Protein AF-A0A8X7R0I5-F1 (afdb_monomer)

Structure (mmCIF, N/CA/C/O backbone):
data_AF-A0A8X7R0I5-F1
#
_entry.id   AF-A0A8X7R0I5-F1
#
loop_
_atom_site.group_PDB
_atom_site.id
_atom_site.type_symbol
_atom_site.label_atom_id
_atom_site.label_alt_id
_atom_site.label_comp_id
_atom_site.label_asym_id
_atom_site.label_entity_id
_atom_site.label_seq_id
_atom_site.pdbx_PDB_ins_code
_atom_site.Cartn_x
_atom_site.Cartn_y
_atom_site.Cartn_z
_atom_site.occupancy
_atom_site.B_iso_or_equiv
_atom_site.auth_seq_id
_atom_site.auth_comp_id
_atom_site.auth_asym_id
_atom_site.auth_atom_id
_atom_site.pdbx_PDB_model_num
ATOM 1 N N . MET A 1 1 ? -40.779 15.570 63.106 1.00 60.84 1 MET A N 1
ATOM 2 C CA . MET A 1 1 ? -40.864 15.741 61.635 1.00 60.84 1 MET A CA 1
ATOM 3 C C . MET A 1 1 ? -39.526 15.814 60.870 1.00 60.84 1 MET A C 1
ATOM 5 O O . MET A 1 1 ? -39.535 15.375 59.729 1.00 60.84 1 MET A O 1
ATOM 9 N N . PRO A 1 2 ? -38.380 16.288 61.410 1.00 70.06 2 PRO A N 1
ATOM 10 C CA . PRO A 1 2 ? -37.116 16.367 60.644 1.00 70.06 2 PRO A CA 1
ATOM 11 C C . PRO A 1 2 ? -36.517 15.013 60.226 1.00 70.06 2 PRO A C 1
ATOM 13 O O . PRO A 1 2 ? -35.957 14.885 59.143 1.00 70.06 2 PRO A O 1
ATOM 16 N N . LEU A 1 3 ? -36.661 13.991 61.075 1.00 74.31 3 LEU A N 1
ATOM 17 C CA . LEU A 1 3 ? -36.089 12.659 60.844 1.00 74.31 3 LEU A CA 1
ATOM 18 C C . LEU A 1 3 ? -36.752 11.912 59.677 1.00 74.31 3 LEU A C 1
ATOM 20 O O . LEU A 1 3 ? -36.061 11.209 58.949 1.00 74.31 3 LEU A O 1
ATOM 24 N N . LEU A 1 4 ? -38.061 12.104 59.458 1.00 75.25 4 LEU A N 1
ATOM 25 C CA . LEU A 1 4 ? -38.763 11.505 58.316 1.00 75.25 4 LEU A CA 1
ATOM 26 C C . LEU A 1 4 ? -38.291 12.095 56.983 1.00 75.25 4 LEU A C 1
ATOM 28 O O . LEU A 1 4 ? -38.032 11.339 56.058 1.00 75.25 4 LEU A O 1
ATOM 32 N N . ARG A 1 5 ? -38.124 13.425 56.895 1.00 78.44 5 ARG A N 1
ATOM 33 C CA . ARG A 1 5 ? -37.588 14.065 55.678 1.00 78.44 5 ARG A CA 1
ATOM 34 C C . ARG A 1 5 ? -36.183 13.580 55.358 1.00 78.44 5 ARG A C 1
ATOM 36 O O . ARG A 1 5 ? -35.895 13.279 54.211 1.00 78.44 5 ARG A O 1
ATOM 43 N N . ARG A 1 6 ? -35.329 13.483 56.379 1.00 79.38 6 ARG A N 1
ATOM 44 C CA . ARG A 1 6 ? -33.947 13.033 56.205 1.00 79.38 6 ARG A CA 1
ATOM 45 C C . ARG A 1 6 ? -33.877 11.586 55.713 1.00 79.38 6 ARG A C 1
ATOM 47 O O . ARG A 1 6 ? -33.036 11.289 54.881 1.00 79.38 6 ARG A O 1
ATOM 54 N N . LYS A 1 7 ? -34.778 10.724 56.198 1.00 81.62 7 LYS A N 1
ATOM 55 C CA . LYS A 1 7 ? -34.918 9.340 55.730 1.00 81.62 7 LYS A CA 1
ATOM 56 C C . LYS A 1 7 ? -35.416 9.268 54.279 1.00 81.62 7 LYS A C 1
ATOM 58 O O . LYS A 1 7 ? -34.826 8.566 53.472 1.00 81.62 7 LYS A O 1
ATOM 63 N N . GLN A 1 8 ? -36.444 10.044 53.934 1.00 85.12 8 GLN A N 1
ATOM 64 C CA . GLN A 1 8 ? -36.966 10.121 52.564 1.00 85.12 8 GLN A CA 1
ATOM 65 C C . GLN A 1 8 ? -35.876 10.552 51.566 1.00 85.12 8 GLN A C 1
ATOM 67 O O . GLN A 1 8 ? -35.723 9.952 50.510 1.00 85.12 8 GLN A O 1
ATOM 72 N N . GLU A 1 9 ? -35.078 11.558 51.931 1.00 85.62 9 GLU A N 1
ATOM 73 C CA . GLU A 1 9 ? -33.997 12.079 51.090 1.00 85.62 9 GLU A CA 1
ATOM 74 C C . GLU A 1 9 ? -32.856 11.064 50.905 1.00 85.62 9 GLU A C 1
ATOM 76 O O . GLU A 1 9 ? -32.245 10.995 49.839 1.00 85.62 9 GLU A O 1
ATOM 81 N N . THR A 1 10 ? -32.549 10.262 51.930 1.00 84.50 10 THR A N 1
ATOM 82 C CA . THR A 1 10 ? -31.572 9.173 51.791 1.00 84.50 10 THR A CA 1
ATOM 83 C C . THR A 1 10 ? -32.103 8.036 50.929 1.00 84.50 10 THR A C 1
ATOM 85 O O . THR A 1 10 ? -31.332 7.481 50.152 1.00 84.50 10 THR A O 1
ATOM 88 N N . ASP A 1 11 ? -33.396 7.725 51.023 1.00 87.88 11 ASP A N 1
ATOM 89 C CA . ASP A 1 11 ? -34.027 6.661 50.238 1.00 87.88 11 ASP A CA 1
ATOM 90 C C . ASP A 1 11 ? -34.091 7.039 48.740 1.00 87.88 11 ASP A C 1
ATOM 92 O O . ASP A 1 11 ? -33.801 6.207 47.883 1.00 87.88 11 ASP A O 1
ATOM 96 N N . GLU A 1 12 ? -34.358 8.308 48.402 1.00 89.88 12 GLU A N 1
ATOM 97 C CA . GLU A 1 12 ? -34.290 8.813 47.016 1.00 89.88 12 GLU A CA 1
ATOM 98 C C . GLU A 1 12 ? -32.866 8.794 46.446 1.00 89.88 12 GLU A C 1
ATOM 100 O O . GLU A 1 12 ? -32.660 8.349 45.317 1.00 89.88 12 GLU A O 1
ATOM 105 N N . LYS A 1 13 ? -31.866 9.229 47.226 1.00 90.94 13 LYS A N 1
ATOM 106 C CA . LYS A 1 13 ? -30.452 9.173 46.806 1.00 90.94 13 LYS A CA 1
ATOM 107 C C . LYS A 1 13 ? -29.980 7.738 46.598 1.00 90.94 13 LYS A C 1
ATOM 109 O O . LYS A 1 13 ? -29.230 7.476 45.663 1.00 90.94 13 LYS A O 1
ATOM 114 N N . LEU A 1 14 ? -30.422 6.820 47.458 1.00 90.75 14 LEU A N 1
ATOM 115 C CA . LEU A 1 14 ? -30.124 5.398 47.329 1.00 90.75 14 LEU A CA 1
ATOM 116 C C . LEU A 1 14 ? -30.752 4.820 46.055 1.00 90.75 14 LEU A C 1
ATOM 118 O O . LEU A 1 14 ? -30.074 4.111 45.320 1.00 90.75 14 LEU A O 1
ATOM 122 N N . CYS A 1 15 ? -32.005 5.173 45.762 1.00 87.62 15 CYS A N 1
ATOM 123 C CA . CYS A 1 15 ? -32.696 4.761 44.540 1.00 87.62 15 CYS A CA 1
ATOM 124 C C . CYS A 1 15 ? -31.991 5.280 43.272 1.00 87.62 15 CYS A C 1
ATOM 126 O O . CYS A 1 15 ? -31.755 4.513 42.340 1.00 87.62 15 CYS A O 1
ATOM 128 N N . GLY A 1 16 ? -31.573 6.552 43.264 1.00 90.44 16 GLY A N 1
ATOM 129 C CA . GLY A 1 16 ? -30.794 7.127 42.161 1.00 90.44 16 GLY A CA 1
ATOM 130 C C . GLY A 1 16 ? -29.461 6.406 41.949 1.00 90.44 16 GLY A C 1
ATOM 131 O O . GLY A 1 16 ? -29.165 5.970 40.841 1.00 90.44 16 GLY A O 1
ATOM 132 N N . ALA A 1 17 ? -28.709 6.173 43.029 1.00 91.94 17 ALA A N 1
ATOM 133 C CA . ALA A 1 17 ? -27.442 5.447 42.958 1.00 91.94 17 ALA A CA 1
ATOM 134 C C . ALA A 1 17 ? -27.612 3.999 42.463 1.00 91.94 17 ALA A C 1
ATOM 136 O O . ALA A 1 17 ? -26.745 3.488 41.760 1.00 91.94 17 ALA A O 1
ATOM 137 N N . MET A 1 18 ? -28.720 3.330 42.802 1.00 92.88 18 MET A N 1
ATOM 138 C CA . MET A 1 18 ? -29.024 1.993 42.281 1.00 92.88 18 MET A CA 1
ATOM 139 C C . MET A 1 18 ? -29.241 2.009 40.764 1.00 92.88 18 MET A C 1
ATOM 141 O O . MET A 1 18 ? -28.690 1.153 40.074 1.00 92.88 18 MET A O 1
ATOM 145 N N . SER A 1 19 ? -29.971 3.001 40.247 1.00 93.62 19 SER A N 1
ATOM 146 C CA . SER A 1 19 ? -30.189 3.162 38.804 1.00 93.62 19 SER A CA 1
ATOM 147 C C . SER A 1 19 ? -28.888 3.466 38.055 1.00 93.62 19 SER A C 1
ATOM 149 O O . SER A 1 19 ? -28.656 2.915 36.982 1.00 93.62 19 SER A O 1
ATOM 151 N N . ASP A 1 20 ? -28.014 4.299 38.627 1.00 95.75 20 ASP A N 1
ATOM 152 C CA . ASP A 1 20 ? -26.706 4.608 38.038 1.00 95.75 20 ASP A CA 1
ATOM 153 C C . ASP A 1 20 ? -25.795 3.371 37.999 1.00 95.75 20 ASP A C 1
ATOM 155 O O . ASP A 1 20 ? -25.083 3.142 37.020 1.00 95.75 20 ASP A O 1
ATOM 159 N N . VAL A 1 21 ? -25.830 2.540 39.048 1.00 93.94 21 VAL A N 1
ATOM 160 C CA . VAL A 1 21 ? -25.098 1.263 39.089 1.00 93.94 21 VAL A CA 1
ATOM 161 C C . VAL A 1 21 ? -25.606 0.301 38.016 1.00 93.94 21 VAL A C 1
ATOM 163 O O . VAL A 1 21 ? -24.806 -0.421 37.421 1.00 93.94 21 VAL A O 1
ATOM 166 N N . GLU A 1 22 ? -26.910 0.281 37.755 1.00 94.19 22 GLU A N 1
ATOM 167 C CA . GLU A 1 22 ? -27.509 -0.562 36.719 1.00 94.19 22 GLU A CA 1
ATOM 168 C C . GLU A 1 22 ? -27.094 -0.102 35.313 1.00 94.19 22 GLU A C 1
ATOM 170 O O . GLU A 1 22 ? -26.603 -0.908 34.524 1.00 94.19 22 GLU A O 1
ATOM 175 N N . LEU A 1 23 ? -27.125 1.209 35.055 1.00 93.19 23 LEU A N 1
ATOM 176 C CA . LEU A 1 23 ? -26.643 1.800 33.804 1.00 93.19 23 LEU A CA 1
ATOM 177 C C . LEU A 1 23 ? -25.142 1.548 33.577 1.00 93.19 23 LEU A C 1
ATOM 179 O O . LEU A 1 23 ? -24.706 1.241 32.467 1.00 93.19 23 LEU A O 1
ATOM 183 N N . LEU A 1 24 ? -24.322 1.664 34.627 1.00 92.50 24 LEU A N 1
ATOM 184 C CA . LEU A 1 24 ? -22.889 1.374 34.542 1.00 92.50 24 LEU A CA 1
ATOM 185 C C . LEU A 1 24 ? -22.617 -0.099 34.222 1.00 92.50 24 LEU A C 1
ATOM 187 O O . LEU A 1 24 ? -21.676 -0.378 33.481 1.00 92.50 24 LEU A O 1
ATOM 191 N N . LYS A 1 25 ? -23.432 -1.033 34.729 1.00 93.31 25 LYS A N 1
ATOM 192 C CA . LYS A 1 25 ? -23.324 -2.457 34.375 1.00 93.31 25 LYS A CA 1
ATOM 193 C C . LYS A 1 25 ? -23.644 -2.706 32.907 1.00 93.31 25 LYS A C 1
ATOM 195 O O . LYS A 1 25 ? -22.902 -3.437 32.257 1.00 93.31 25 LYS A O 1
ATOM 200 N N . GLU A 1 26 ? -24.701 -2.089 32.379 1.00 93.38 26 GLU A N 1
ATOM 201 C CA . GLU A 1 26 ? -25.032 -2.198 30.954 1.00 93.38 26 GLU A CA 1
ATOM 202 C C . GLU A 1 26 ? -23.894 -1.656 30.080 1.00 93.38 26 GLU A C 1
ATOM 204 O O . GLU A 1 26 ? -23.427 -2.346 29.173 1.00 93.38 26 GLU A O 1
ATOM 209 N N . ASN A 1 27 ? -23.355 -0.480 30.409 1.00 93.19 27 ASN A N 1
ATOM 210 C CA . ASN A 1 27 ? -22.213 0.092 29.692 1.00 93.19 27 ASN A CA 1
ATOM 211 C C . ASN A 1 27 ? -20.962 -0.799 29.758 1.00 93.19 27 ASN A C 1
ATOM 213 O O . ASN A 1 27 ? -20.265 -0.949 28.755 1.00 93.19 27 ASN A O 1
ATOM 217 N N . LEU A 1 28 ? -20.682 -1.407 30.917 1.00 93.62 28 LEU A N 1
ATOM 218 C CA . LEU A 1 28 ? -19.569 -2.346 31.073 1.00 93.62 28 LEU A CA 1
ATOM 219 C C . LEU A 1 28 ? -19.755 -3.570 30.166 1.00 93.62 28 LEU A C 1
ATOM 221 O O . LEU A 1 28 ? -18.823 -3.953 29.467 1.00 93.62 28 LEU A O 1
ATOM 225 N N . SER A 1 29 ? -20.970 -4.126 30.118 1.00 92.06 29 SER A N 1
ATOM 226 C CA . SER A 1 29 ? -21.282 -5.271 29.255 1.00 92.06 29 SER A CA 1
ATOM 227 C C . SER A 1 29 ? -21.130 -4.941 27.765 1.00 92.06 29 SER A C 1
ATOM 229 O O . SER A 1 29 ? -20.601 -5.747 27.002 1.00 92.06 29 SER A O 1
ATOM 231 N N . GLY A 1 30 ? -21.514 -3.727 27.349 1.00 92.75 30 GLY A N 1
ATOM 232 C CA . GLY A 1 30 ? -21.308 -3.255 25.979 1.00 92.75 30 GLY A CA 1
ATOM 233 C C . GLY A 1 30 ? -19.827 -3.088 25.625 1.00 92.75 30 GLY A C 1
ATOM 234 O O . GLY A 1 30 ? -19.418 -3.412 24.511 1.00 92.75 30 GLY A O 1
ATOM 235 N N . LEU A 1 31 ? -19.009 -2.628 26.578 1.00 88.31 31 LEU A N 1
ATOM 236 C CA . LEU A 1 31 ? -17.557 -2.521 26.411 1.00 88.31 31 LEU A CA 1
ATOM 237 C C . LEU A 1 31 ? -16.877 -3.893 26.324 1.00 88.31 31 LEU A C 1
ATOM 239 O O . LEU A 1 31 ? -15.991 -4.065 25.491 1.00 88.31 31 LEU A O 1
ATOM 243 N N . GLU A 1 32 ? -17.291 -4.864 27.142 1.00 93.12 32 GLU A N 1
ATOM 244 C CA . GLU A 1 32 ? -16.779 -6.241 27.077 1.00 93.12 32 GLU A CA 1
ATOM 245 C C . GLU A 1 32 ? -17.082 -6.885 25.719 1.00 93.12 32 GLU A C 1
ATOM 247 O O . GLU A 1 32 ? -16.182 -7.448 25.095 1.00 93.12 32 GLU A O 1
ATOM 252 N N . LEU A 1 33 ? -18.307 -6.717 25.208 1.00 92.81 33 LEU A N 1
ATOM 253 C CA . LEU A 1 33 ? -18.704 -7.234 23.898 1.00 92.81 33 LEU A CA 1
ATOM 254 C C . LEU A 1 33 ? -17.876 -6.615 22.758 1.00 92.81 33 LEU A C 1
ATOM 256 O O . LEU A 1 33 ? -17.372 -7.325 21.889 1.00 92.81 33 LEU A O 1
ATOM 260 N N . ALA A 1 34 ? -17.698 -5.290 22.783 1.00 87.94 34 ALA A N 1
ATOM 261 C CA . ALA A 1 34 ? -16.891 -4.583 21.789 1.00 87.94 34 ALA A CA 1
ATOM 262 C C . ALA A 1 34 ? -15.410 -5.002 21.844 1.00 87.94 34 ALA A C 1
ATOM 264 O O . ALA A 1 34 ? -14.746 -5.092 20.809 1.00 87.94 34 ALA A O 1
ATOM 265 N N . GLN A 1 35 ? -14.887 -5.284 23.042 1.00 91.56 35 GLN A N 1
ATOM 266 C CA . GLN A 1 35 ? -13.527 -5.787 23.218 1.00 91.56 35 GLN A CA 1
ATOM 267 C C . GLN A 1 35 ? -13.364 -7.204 22.651 1.00 91.56 35 GLN A C 1
ATOM 269 O O . GLN A 1 35 ? -12.336 -7.501 22.041 1.00 91.56 35 GLN A O 1
ATOM 274 N N . GLU A 1 36 ? -14.356 -8.075 22.828 1.00 92.56 36 GLU A N 1
ATOM 275 C CA . GLU A 1 36 ? -14.329 -9.438 22.295 1.00 92.56 36 GLU A CA 1
ATOM 276 C C . GLU A 1 36 ? -14.412 -9.455 20.760 1.00 92.56 36 GLU A C 1
ATOM 278 O O . GLU A 1 36 ? -13.643 -10.165 2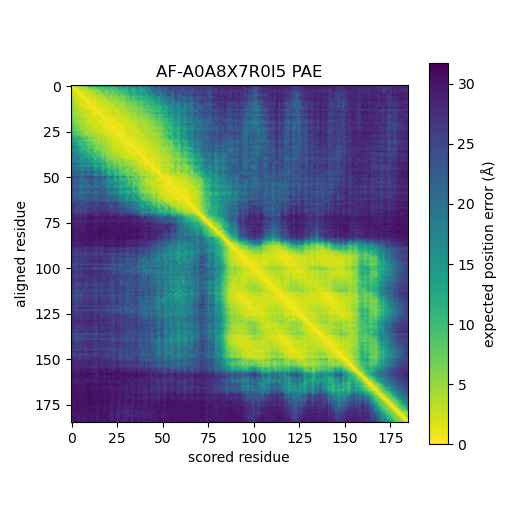0.109 1.00 92.56 36 GLU A O 1
ATOM 283 N N . GLU A 1 37 ? -15.244 -8.594 20.165 1.00 92.50 37 GLU A N 1
ATOM 284 C CA . GLU A 1 37 ? -15.299 -8.410 18.710 1.00 92.50 37 GLU A CA 1
ATOM 285 C C . GLU A 1 37 ? -13.959 -7.904 18.149 1.00 92.50 37 GLU A C 1
ATOM 287 O O . GLU A 1 37 ? -13.453 -8.435 17.158 1.00 92.50 37 GLU A O 1
ATOM 292 N N . ALA A 1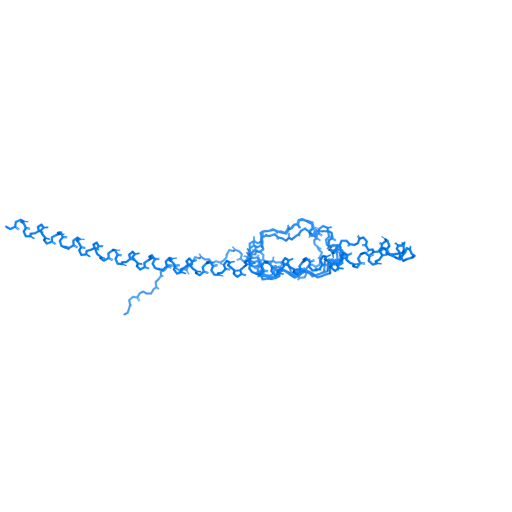 38 ? -13.332 -6.927 18.814 1.00 86.38 38 ALA A N 1
ATOM 293 C CA . ALA A 1 38 ? -12.017 -6.425 18.422 1.00 86.38 38 ALA A CA 1
ATOM 294 C C . ALA A 1 38 ? -10.932 -7.514 18.487 1.00 86.38 38 ALA A C 1
ATOM 296 O O . ALA A 1 38 ? -10.110 -7.608 17.573 1.00 86.38 38 ALA A O 1
ATOM 297 N N . ASN A 1 39 ? -10.948 -8.359 19.523 1.00 85.94 39 ASN A N 1
ATOM 298 C CA . ASN A 1 39 ? -10.018 -9.482 19.651 1.00 85.94 39 ASN A CA 1
ATOM 299 C C . ASN A 1 39 ? -10.242 -10.526 18.544 1.00 85.94 39 ASN A C 1
ATOM 301 O O . ASN A 1 39 ? -9.281 -10.976 17.928 1.00 85.94 39 ASN A O 1
ATOM 305 N N . SER A 1 40 ? -11.499 -10.843 18.215 1.00 91.81 40 SER A N 1
ATOM 306 C CA . SER A 1 40 ? -11.822 -11.764 17.118 1.00 91.81 40 SER A CA 1
ATOM 307 C C . SER A 1 40 ? -11.355 -11.240 15.751 1.00 91.81 40 SER A C 1
ATOM 309 O O . SER A 1 40 ? -10.799 -11.988 14.942 1.00 91.81 40 SER A O 1
ATOM 311 N N . LEU A 1 41 ? -11.526 -9.939 15.491 1.00 87.44 41 LEU A N 1
ATOM 312 C CA . LEU A 1 41 ? -11.008 -9.298 14.279 1.00 87.44 41 LEU A CA 1
ATOM 313 C C . LEU A 1 41 ? -9.474 -9.316 14.231 1.00 87.44 41 LEU A C 1
ATOM 315 O O . LEU A 1 41 ? -8.901 -9.545 13.164 1.00 87.44 41 LEU A O 1
ATOM 319 N N . LEU A 1 42 ? -8.808 -9.098 15.367 1.00 86.19 42 LEU A N 1
ATOM 320 C CA . LEU A 1 42 ? -7.351 -9.148 15.478 1.00 86.19 42 LEU A CA 1
ATOM 321 C C . LEU A 1 42 ? -6.811 -10.553 15.168 1.00 86.19 42 LEU A C 1
ATOM 323 O O . LEU A 1 42 ? -5.879 -10.679 14.372 1.00 86.19 42 LEU A O 1
ATOM 327 N N . ASP A 1 43 ? -7.440 -11.600 15.705 1.00 87.50 43 ASP A N 1
ATOM 328 C CA . ASP A 1 43 ? -7.085 -12.998 15.428 1.00 87.50 43 ASP A CA 1
ATOM 329 C C . ASP A 1 43 ? -7.215 -13.335 13.934 1.00 87.50 43 ASP A C 1
ATOM 331 O O . ASP A 1 43 ? -6.353 -13.996 13.349 1.00 87.50 43 ASP A O 1
ATOM 335 N N . MET A 1 44 ? -8.263 -12.828 13.277 1.00 78.62 44 MET A N 1
ATOM 336 C CA . MET A 1 44 ? -8.458 -12.994 11.835 1.00 78.62 44 MET A CA 1
ATOM 337 C C . MET A 1 44 ? -7.350 -12.314 11.019 1.00 78.62 44 MET A C 1
ATOM 339 O O . MET A 1 44 ? -6.856 -12.878 10.041 1.00 78.62 44 MET A O 1
ATOM 343 N N . VAL A 1 45 ? -6.944 -11.103 11.411 1.00 83.44 45 VAL A N 1
ATOM 344 C CA . VAL A 1 45 ? -5.846 -10.373 10.760 1.00 83.44 45 VAL A CA 1
ATOM 345 C C . VAL A 1 45 ? -4.519 -11.103 10.956 1.00 83.44 45 VAL A C 1
ATOM 347 O O . VAL A 1 45 ? -3.784 -11.267 9.982 1.00 83.44 45 VAL A O 1
ATOM 350 N N . HIS A 1 46 ? -4.234 -11.594 12.165 1.00 79.00 46 HIS A N 1
ATOM 351 C CA . HIS A 1 46 ? -3.038 -12.394 12.434 1.00 79.00 46 HIS A CA 1
ATOM 352 C C . HIS A 1 46 ? -3.007 -13.668 11.589 1.00 79.00 46 HIS A C 1
ATOM 354 O O . HIS A 1 46 ? -2.019 -13.915 10.904 1.00 79.00 46 HIS A O 1
ATOM 360 N N . SER A 1 47 ? -4.117 -14.409 11.522 1.00 78.88 47 SER A N 1
ATOM 361 C CA . SER A 1 47 ? -4.209 -15.617 10.694 1.00 78.88 47 SER A CA 1
ATOM 362 C C . SER A 1 47 ? -3.973 -15.340 9.203 1.00 78.88 47 SER A C 1
ATOM 364 O O . SER A 1 47 ? -3.303 -16.118 8.518 1.00 78.88 47 SER A O 1
ATOM 366 N N . ASN A 1 48 ? -4.486 -14.220 8.686 1.00 83.19 48 ASN A N 1
ATOM 367 C CA . ASN A 1 48 ? -4.239 -13.812 7.304 1.00 83.19 48 ASN A CA 1
ATOM 368 C C . ASN A 1 48 ? -2.772 -13.422 7.069 1.00 83.19 48 ASN A C 1
ATOM 370 O O . ASN A 1 48 ? -2.223 -13.755 6.018 1.00 83.19 48 ASN A O 1
ATOM 374 N N . ASN A 1 49 ? -2.131 -12.758 8.035 1.00 78.31 49 ASN A N 1
ATOM 375 C CA . ASN A 1 49 ? -0.710 -12.430 7.959 1.00 78.31 49 ASN A CA 1
ATOM 376 C C . ASN A 1 49 ? 0.163 -13.697 7.964 1.00 78.31 49 ASN A C 1
ATOM 378 O O . ASN A 1 49 ? 1.042 -13.820 7.118 1.00 78.31 49 ASN A O 1
ATOM 382 N N . ASP A 1 50 ? -0.137 -14.674 8.823 1.00 79.50 50 ASP A N 1
ATOM 383 C CA . ASP A 1 50 ? 0.591 -15.950 8.887 1.00 79.50 50 ASP A CA 1
ATOM 384 C C . ASP A 1 50 ? 0.485 -16.743 7.572 1.00 79.50 50 ASP A C 1
ATOM 386 O O . ASP A 1 50 ? 1.468 -17.314 7.093 1.00 79.50 50 ASP A O 1
ATOM 390 N N . ARG A 1 51 ? -0.701 -16.755 6.941 1.00 83.31 51 ARG A N 1
ATOM 391 C CA . ARG A 1 51 ? -0.894 -17.365 5.611 1.00 83.31 51 ARG A CA 1
ATOM 392 C C . ARG A 1 51 ? -0.071 -16.668 4.533 1.00 83.31 51 ARG A C 1
ATOM 394 O O . ARG A 1 51 ? 0.570 -17.349 3.738 1.00 83.31 51 ARG A O 1
ATOM 401 N N . LEU A 1 52 ? -0.060 -15.335 4.520 1.00 79.00 52 LEU A N 1
ATOM 402 C CA . LEU A 1 52 ? 0.748 -14.561 3.575 1.00 79.00 52 LEU A CA 1
ATOM 403 C C . LEU A 1 52 ? 2.248 -14.795 3.788 1.00 79.00 52 LEU A C 1
ATOM 405 O O . LEU A 1 52 ? 2.985 -14.960 2.817 1.00 79.00 52 LEU A O 1
ATOM 409 N N . GLU A 1 53 ? 2.708 -14.856 5.038 1.00 80.75 53 GLU A N 1
ATOM 410 C CA . GLU A 1 53 ? 4.099 -15.190 5.355 1.00 80.75 53 GLU A CA 1
ATOM 411 C C . GLU A 1 53 ? 4.469 -16.592 4.865 1.00 80.75 53 GLU A C 1
ATOM 413 O O . GLU A 1 53 ? 5.549 -16.778 4.295 1.00 80.75 53 GLU A O 1
ATOM 418 N N . HIS A 1 54 ? 3.561 -17.559 5.012 1.00 87.38 54 HIS A N 1
ATOM 419 C CA . HIS A 1 54 ? 3.747 -18.907 4.489 1.00 87.38 54 HIS A CA 1
ATOM 420 C C . HIS A 1 54 ? 3.839 -18.930 2.956 1.00 87.38 54 HIS A C 1
ATOM 422 O O . HIS A 1 54 ? 4.785 -19.502 2.411 1.00 87.38 54 HIS A O 1
ATOM 428 N N . ASP A 1 55 ? 2.921 -18.260 2.256 1.00 84.19 55 ASP A N 1
ATOM 429 C CA . ASP A 1 55 ? 2.918 -18.184 0.790 1.00 84.19 55 ASP A CA 1
ATOM 430 C C . ASP A 1 55 ? 4.195 -17.503 0.263 1.00 84.19 55 ASP A C 1
ATOM 432 O O . ASP A 1 55 ? 4.818 -17.967 -0.696 1.00 84.19 55 ASP A O 1
ATOM 436 N N . VAL A 1 56 ? 4.664 -16.442 0.931 1.00 78.00 56 VAL A N 1
ATOM 437 C CA . VAL A 1 56 ? 5.933 -15.772 0.600 1.00 78.00 56 VAL A CA 1
ATOM 438 C C . VAL A 1 56 ? 7.133 -16.687 0.849 1.00 78.00 56 VAL A C 1
ATOM 440 O O . VAL A 1 56 ? 8.068 -16.700 0.044 1.00 78.00 56 VAL A O 1
ATOM 443 N N . ALA A 1 57 ? 7.143 -17.449 1.945 1.00 83.88 57 ALA A N 1
ATOM 444 C CA . ALA A 1 57 ? 8.204 -18.412 2.228 1.00 83.88 57 ALA A CA 1
ATOM 445 C C . ALA A 1 57 ? 8.247 -19.526 1.171 1.00 83.88 57 ALA A C 1
ATOM 447 O O . ALA A 1 57 ? 9.333 -19.871 0.701 1.00 83.88 57 ALA A O 1
ATOM 448 N N . PHE A 1 58 ? 7.083 -20.019 0.737 1.00 88.06 58 PHE A N 1
ATOM 449 C CA . PHE A 1 58 ? 6.971 -20.988 -0.350 1.00 88.06 58 PHE A CA 1
ATOM 450 C C . PHE A 1 58 ? 7.523 -20.425 -1.664 1.00 88.06 58 PHE A C 1
ATOM 452 O O . PHE A 1 58 ? 8.387 -21.044 -2.282 1.00 88.06 58 PHE A O 1
ATOM 459 N N . LEU A 1 59 ? 7.111 -19.216 -2.060 1.00 80.31 59 LEU A N 1
ATOM 460 C CA . LEU A 1 59 ? 7.618 -18.570 -3.276 1.00 80.31 59 LEU A CA 1
ATOM 461 C C . LEU A 1 59 ? 9.135 -18.338 -3.221 1.00 80.31 59 LEU A C 1
ATOM 463 O O . LEU A 1 59 ? 9.824 -18.549 -4.218 1.00 80.31 59 LEU A O 1
ATOM 467 N N . LYS A 1 60 ? 9.678 -17.955 -2.057 1.00 76.81 60 LYS A N 1
ATOM 468 C CA . LYS A 1 60 ? 11.130 -17.836 -1.848 1.00 76.81 60 LYS A CA 1
ATOM 469 C C . LYS A 1 60 ? 11.844 -19.182 -1.970 1.00 76.81 60 LYS A C 1
ATOM 471 O O . LYS A 1 60 ? 12.924 -19.226 -2.547 1.00 76.81 60 LYS A O 1
ATOM 476 N N . ALA A 1 61 ? 11.269 -20.257 -1.434 1.00 70.12 61 ALA A N 1
ATOM 477 C CA . ALA A 1 61 ? 11.844 -21.596 -1.526 1.00 70.12 61 ALA A CA 1
ATOM 478 C C . ALA A 1 61 ? 11.864 -22.093 -2.976 1.00 70.12 61 ALA A C 1
ATOM 480 O O . ALA A 1 61 ? 12.922 -22.469 -3.465 1.00 70.12 61 ALA A O 1
ATOM 481 N N . VAL A 1 62 ? 10.743 -21.973 -3.696 1.00 72.19 62 VAL A N 1
ATOM 482 C CA . VAL A 1 62 ? 10.663 -22.301 -5.130 1.00 72.19 62 VAL A CA 1
ATOM 483 C C . VAL A 1 62 ? 11.680 -21.484 -5.932 1.00 72.19 62 VAL A C 1
ATOM 485 O O . VAL A 1 62 ? 12.383 -22.024 -6.785 1.00 72.19 62 VAL A O 1
ATOM 488 N N . LEU A 1 63 ? 11.821 -20.190 -5.636 1.00 77.00 63 LEU A N 1
ATOM 489 C CA . LEU A 1 63 ? 12.833 -19.354 -6.277 1.00 77.00 63 LEU A CA 1
ATOM 490 C C . LEU A 1 63 ? 14.257 -19.850 -5.978 1.00 77.00 63 LEU A C 1
ATOM 492 O O . LEU A 1 63 ? 15.065 -19.969 -6.891 1.00 77.00 63 LEU A O 1
ATOM 496 N N . ASN A 1 64 ? 14.572 -20.176 -4.728 1.00 71.81 64 ASN A N 1
ATOM 497 C CA . ASN A 1 64 ? 15.897 -20.669 -4.356 1.00 71.81 64 ASN A CA 1
ATOM 498 C C . ASN A 1 64 ? 16.218 -22.036 -4.983 1.00 71.81 64 ASN A C 1
ATOM 500 O O . ASN A 1 64 ? 17.342 -22.230 -5.442 1.00 71.81 64 ASN A O 1
ATOM 504 N N . ASP A 1 65 ? 15.246 -22.947 -5.050 1.00 69.88 65 ASP A N 1
ATOM 505 C CA . ASP A 1 65 ? 15.406 -24.266 -5.674 1.00 69.88 65 ASP A CA 1
ATOM 506 C C . ASP A 1 65 ? 15.622 -24.134 -7.186 1.00 69.88 65 ASP A C 1
ATOM 508 O O . ASP A 1 65 ? 16.569 -24.699 -7.731 1.00 69.88 65 ASP A O 1
ATOM 512 N N . THR A 1 66 ? 14.833 -23.293 -7.863 1.00 64.88 66 THR A N 1
ATOM 513 C CA . THR A 1 66 ? 15.053 -23.008 -9.294 1.00 64.88 66 THR A CA 1
ATOM 514 C C . THR A 1 66 ? 16.421 -22.369 -9.552 1.00 64.88 66 THR A C 1
ATOM 516 O O . THR A 1 66 ? 17.072 -22.688 -10.547 1.00 64.88 66 THR A O 1
ATOM 519 N N . VAL A 1 67 ? 16.908 -21.514 -8.645 1.00 64.25 67 VAL A N 1
ATOM 520 C CA . VAL A 1 67 ? 18.270 -20.962 -8.705 1.00 64.25 67 VAL A CA 1
ATOM 521 C C . VAL A 1 67 ? 19.320 -22.064 -8.514 1.00 64.25 67 VAL A C 1
ATOM 523 O O . VAL A 1 67 ? 20.307 -22.094 -9.250 1.00 64.25 67 VAL A O 1
ATOM 526 N N . ALA A 1 68 ? 19.116 -22.994 -7.579 1.00 58.38 68 ALA A N 1
ATOM 527 C CA . ALA A 1 68 ? 20.036 -24.101 -7.321 1.00 58.38 68 ALA A CA 1
ATOM 528 C C . ALA A 1 68 ? 20.148 -25.071 -8.512 1.00 58.38 68 ALA A C 1
ATOM 530 O O . ALA A 1 68 ? 21.262 -25.450 -8.884 1.00 58.38 68 ALA A O 1
ATOM 531 N N . ASP A 1 69 ? 19.032 -25.397 -9.167 1.00 58.94 69 ASP A N 1
ATOM 532 C CA . ASP A 1 69 ? 19.005 -26.263 -10.354 1.00 58.94 69 ASP A CA 1
ATOM 533 C C . ASP A 1 69 ? 19.779 -25.654 -11.533 1.00 58.94 69 ASP A C 1
ATOM 535 O O . ASP A 1 69 ? 20.501 -26.349 -12.255 1.00 58.94 69 ASP A O 1
ATOM 539 N N . ILE A 1 70 ? 19.726 -24.328 -11.687 1.00 54.59 70 ILE A N 1
ATOM 540 C CA . ILE A 1 70 ? 20.515 -23.606 -12.695 1.00 54.59 70 ILE A CA 1
ATOM 541 C C . ILE A 1 70 ? 22.023 -23.729 -12.413 1.00 54.59 70 ILE A C 1
ATOM 543 O O . ILE A 1 70 ? 22.828 -23.806 -13.346 1.00 54.59 70 ILE A O 1
ATOM 547 N N . HIS A 1 71 ? 22.440 -23.787 -11.146 1.00 51.44 71 HIS A N 1
ATOM 548 C CA . HIS A 1 71 ? 23.853 -23.883 -10.775 1.00 51.44 71 HIS A CA 1
ATOM 549 C C . HIS A 1 71 ? 24.494 -25.251 -11.071 1.00 51.44 71 HIS A C 1
ATOM 551 O O . HIS A 1 71 ? 25.722 -25.320 -11.160 1.00 51.44 71 HIS A O 1
ATOM 557 N N . HIS A 1 72 ? 23.714 -26.316 -11.289 1.00 55.34 72 HIS A N 1
ATOM 558 C CA . HIS A 1 72 ? 24.247 -27.660 -11.555 1.00 55.34 72 HIS A CA 1
ATOM 559 C C . HIS A 1 72 ? 24.581 -27.932 -13.039 1.00 55.34 72 HIS A C 1
ATOM 561 O O . HIS A 1 72 ? 25.141 -28.981 -13.356 1.00 55.34 72 HIS A O 1
ATOM 567 N N . HIS A 1 73 ? 24.311 -26.990 -13.960 1.00 53.72 73 HIS A N 1
ATOM 568 C CA . HIS A 1 73 ? 24.619 -27.132 -15.394 1.00 53.72 73 HIS A CA 1
ATOM 569 C C . HIS A 1 73 ? 25.482 -25.963 -15.934 1.00 53.72 73 HIS A C 1
ATOM 571 O O . HIS A 1 73 ? 24.969 -24.992 -16.500 1.00 53.72 73 HIS A O 1
ATOM 577 N N . PRO A 1 74 ? 26.824 -26.035 -15.815 1.00 51.00 74 PRO A N 1
ATOM 578 C CA . PRO A 1 74 ? 27.734 -24.906 -16.056 1.00 51.00 74 PRO A CA 1
ATOM 579 C C . PRO A 1 74 ? 27.800 -24.399 -17.510 1.00 51.00 74 PRO A C 1
ATOM 581 O O . PRO A 1 74 ? 28.370 -23.342 -17.764 1.00 51.00 74 PRO A O 1
ATOM 584 N N . SER A 1 75 ? 27.210 -25.108 -18.475 1.00 53.91 75 SER A N 1
ATOM 585 C CA . SER A 1 75 ? 27.136 -24.662 -19.877 1.00 53.91 75 SER A CA 1
ATOM 586 C C . SER A 1 75 ? 25.952 -23.731 -20.165 1.00 53.91 75 SER A C 1
ATOM 588 O O . SER A 1 75 ? 25.986 -22.993 -21.143 1.00 53.91 75 SER A O 1
ATOM 590 N N . ILE A 1 76 ? 24.918 -23.734 -19.317 1.00 53.50 76 ILE A N 1
ATOM 591 C CA . ILE A 1 76 ? 23.740 -22.861 -19.462 1.00 53.50 76 ILE A CA 1
ATOM 592 C C . ILE A 1 76 ? 23.971 -21.534 -18.706 1.00 53.50 76 ILE A C 1
ATOM 594 O O . ILE A 1 76 ? 23.453 -20.477 -19.073 1.00 53.50 76 ILE A O 1
ATOM 598 N N . THR A 1 77 ? 24.831 -21.558 -17.683 1.00 45.81 77 THR A N 1
ATOM 599 C CA . THR A 1 77 ? 25.025 -20.454 -16.740 1.00 45.81 77 THR A CA 1
ATOM 600 C C . THR A 1 77 ? 25.736 -19.233 -17.302 1.00 45.81 77 THR A C 1
ATOM 602 O O . THR A 1 77 ? 25.577 -18.186 -16.703 1.00 45.81 77 THR A O 1
ATOM 605 N N . THR A 1 78 ? 26.478 -19.272 -18.414 1.00 43.53 78 THR A N 1
ATOM 606 C CA . THR A 1 78 ? 27.100 -18.050 -18.980 1.00 43.53 78 THR A CA 1
ATOM 607 C C . THR A 1 78 ? 26.142 -17.242 -19.851 1.00 43.53 78 THR A C 1
ATOM 609 O O . THR A 1 78 ? 26.166 -16.016 -19.782 1.00 43.53 78 THR A O 1
ATOM 612 N N . SER A 1 79 ? 25.252 -17.904 -20.598 1.00 45.62 79 SER A N 1
ATOM 613 C CA . SER A 1 79 ? 24.197 -17.224 -21.367 1.00 45.62 79 SER A CA 1
ATOM 614 C C . SER A 1 79 ? 23.020 -16.796 -20.480 1.00 45.62 79 SER A C 1
ATOM 616 O O . SER A 1 79 ? 22.448 -15.735 -20.707 1.00 45.62 79 SER A O 1
ATOM 618 N N . LEU A 1 80 ? 22.708 -17.549 -19.414 1.00 44.59 80 LEU A N 1
ATOM 619 C CA . LEU A 1 80 ? 21.715 -17.154 -18.403 1.00 44.59 80 LEU A CA 1
ATOM 620 C C . LEU A 1 80 ? 22.280 -16.274 -17.269 1.00 44.59 80 LEU A C 1
ATOM 622 O O . LEU A 1 80 ? 21.498 -15.596 -16.607 1.00 44.59 80 LEU A O 1
ATOM 626 N N . ARG A 1 81 ? 23.606 -16.195 -17.045 1.00 41.88 81 ARG A N 1
ATOM 627 C CA . ARG A 1 81 ? 24.205 -15.290 -16.026 1.00 41.88 81 ARG A CA 1
ATOM 628 C C . ARG A 1 81 ? 23.893 -13.827 -16.277 1.00 41.88 81 ARG A C 1
ATOM 630 O O . ARG A 1 81 ? 23.810 -13.062 -15.325 1.00 41.88 81 ARG A O 1
ATOM 637 N N . PHE A 1 82 ? 23.750 -13.449 -17.542 1.00 41.69 82 PHE A N 1
ATOM 638 C CA . PHE A 1 82 ? 23.318 -12.107 -17.913 1.00 41.69 82 PHE A CA 1
ATOM 639 C C . PHE A 1 82 ? 21.797 -11.918 -17.779 1.00 41.69 82 PHE A C 1
ATOM 641 O O . PHE A 1 82 ? 21.339 -10.783 -17.736 1.00 41.69 82 PHE A O 1
ATOM 648 N N . GLY A 1 83 ? 21.023 -13.006 -17.691 1.00 44.91 83 GLY A N 1
ATOM 649 C CA . GLY A 1 83 ? 19.560 -12.993 -17.744 1.00 44.91 83 GLY A CA 1
ATOM 650 C C . GLY A 1 83 ? 18.815 -13.273 -16.434 1.00 44.91 83 GLY A C 1
ATOM 651 O O . GLY A 1 83 ? 17.627 -12.992 -16.388 1.00 44.91 83 GLY A O 1
ATOM 652 N N . VAL A 1 84 ? 19.450 -13.809 -15.378 1.00 45.94 84 VAL A N 1
ATOM 653 C CA . VAL A 1 84 ? 18.740 -14.219 -14.135 1.00 45.94 84 VAL A CA 1
ATOM 654 C C . VAL A 1 84 ? 19.277 -13.539 -12.866 1.00 45.94 84 VAL A C 1
ATOM 656 O O . VAL A 1 84 ? 18.883 -13.869 -11.755 1.00 45.94 84 VAL A O 1
ATOM 659 N N . PHE A 1 85 ? 20.091 -12.485 -12.991 1.00 47.59 85 PHE A N 1
ATOM 660 C CA . PHE A 1 85 ? 20.294 -11.528 -11.887 1.00 47.59 85 PHE A CA 1
ATOM 661 C C . PHE A 1 85 ? 19.111 -10.547 -11.776 1.00 47.59 85 PHE A C 1
ATOM 663 O O . PHE A 1 85 ? 19.287 -9.361 -11.493 1.00 47.59 85 PHE A O 1
ATOM 670 N N . LEU A 1 86 ? 17.899 -11.023 -12.065 1.00 49.09 86 LEU A N 1
ATOM 671 C CA . LEU A 1 86 ? 16.709 -10.199 -12.052 1.00 49.09 86 LEU A CA 1
ATOM 672 C C . LEU A 1 86 ? 16.152 -10.218 -10.636 1.00 49.09 86 LEU A C 1
ATOM 674 O O . LEU A 1 86 ? 15.713 -11.252 -10.137 1.00 49.09 86 LEU A O 1
ATOM 678 N N . ASN A 1 87 ? 16.200 -9.067 -9.959 1.00 59.09 87 ASN A N 1
ATOM 679 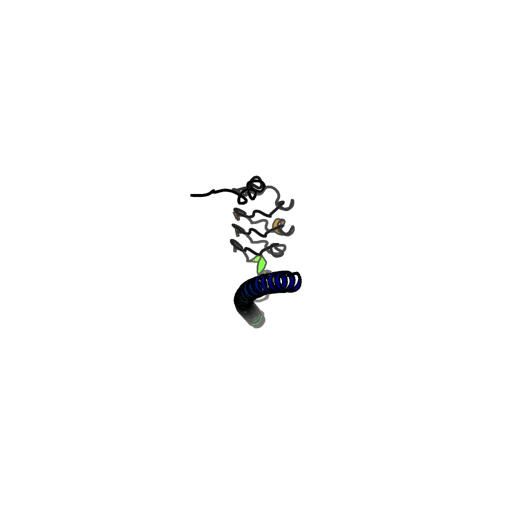C CA . ASN A 1 87 ? 15.383 -8.889 -8.759 1.00 59.09 87 ASN A CA 1
ATOM 680 C C . ASN A 1 87 ? 13.940 -9.274 -9.140 1.00 59.09 87 ASN A C 1
ATOM 682 O O . ASN A 1 87 ? 13.521 -8.881 -10.224 1.00 59.09 87 ASN A O 1
ATOM 686 N N . PRO A 1 88 ? 13.157 -9.970 -8.297 1.00 62.69 88 PRO A N 1
ATOM 687 C CA . PRO A 1 88 ? 11.787 -10.364 -8.652 1.00 62.69 88 PRO A CA 1
ATOM 688 C C . PRO A 1 88 ? 10.932 -9.183 -9.144 1.00 62.69 88 PRO A C 1
ATOM 690 O O . PRO A 1 88 ? 10.109 -9.326 -10.040 1.00 62.69 88 PRO A O 1
ATOM 693 N N . LEU A 1 89 ? 11.217 -7.986 -8.618 1.00 65.00 89 LEU A N 1
ATOM 694 C CA . LEU A 1 89 ? 10.614 -6.721 -9.038 1.00 65.00 89 LEU A CA 1
ATOM 695 C C . LEU A 1 89 ? 10.956 -6.313 -10.485 1.00 65.00 89 LEU A C 1
ATOM 697 O O . LEU A 1 89 ? 10.135 -5.687 -11.140 1.00 65.00 89 LEU A O 1
ATOM 701 N N . GLN A 1 90 ? 12.117 -6.685 -11.029 1.00 70.81 90 GLN A N 1
ATOM 702 C CA . GLN A 1 90 ? 12.508 -6.367 -12.413 1.00 70.81 90 GLN A CA 1
ATOM 703 C C . GLN A 1 90 ? 11.661 -7.096 -13.461 1.00 70.81 90 GLN A C 1
ATOM 705 O O . GLN A 1 90 ? 11.639 -6.662 -14.611 1.00 70.81 90 GLN A O 1
ATOM 710 N N . CYS A 1 91 ? 10.964 -8.166 -13.076 1.00 75.00 91 CYS A N 1
ATOM 711 C CA . CYS A 1 91 ? 10.008 -8.884 -13.921 1.00 75.00 91 CYS A CA 1
ATOM 712 C C . CYS A 1 91 ? 8.548 -8.548 -13.579 1.00 75.00 91 CYS A C 1
ATOM 714 O O . CYS A 1 91 ? 7.635 -9.122 -14.169 1.00 75.00 91 CYS A O 1
ATOM 716 N N . LEU A 1 92 ? 8.316 -7.674 -12.595 1.00 79.00 92 LEU A N 1
ATOM 717 C CA . LEU A 1 92 ? 6.977 -7.291 -12.177 1.00 79.00 92 LEU A CA 1
ATOM 718 C C . LEU A 1 92 ? 6.410 -6.302 -13.195 1.00 79.00 92 LEU A C 1
ATOM 720 O O . LEU A 1 92 ? 6.876 -5.169 -13.261 1.00 79.00 92 LEU A O 1
ATOM 724 N N . ASN A 1 93 ? 5.415 -6.740 -13.966 1.00 82.81 93 ASN A N 1
ATOM 725 C CA . ASN A 1 93 ? 4.753 -5.909 -14.977 1.00 82.81 93 ASN A CA 1
ATOM 726 C C . ASN A 1 93 ? 3.457 -5.276 -14.458 1.00 82.81 93 ASN A C 1
ATOM 728 O O . ASN A 1 93 ? 3.095 -4.188 -14.888 1.00 82.81 93 ASN A O 1
ATOM 732 N N . LEU A 1 94 ? 2.775 -5.933 -13.519 1.00 87.19 94 LEU A N 1
ATOM 733 C CA . LEU A 1 94 ? 1.522 -5.461 -12.942 1.00 87.19 94 LEU A CA 1
ATOM 734 C C . LEU A 1 94 ? 1.587 -5.549 -11.423 1.00 87.19 94 LEU A C 1
ATOM 736 O O . LEU A 1 94 ? 1.998 -6.569 -10.869 1.00 87.19 94 LEU A O 1
ATOM 740 N N . MET A 1 95 ? 1.140 -4.487 -10.763 1.00 82.88 95 MET A N 1
ATOM 741 C CA . MET A 1 95 ? 0.994 -4.430 -9.319 1.00 82.88 95 MET A CA 1
ATOM 742 C C . MET A 1 95 ? -0.375 -3.855 -8.964 1.00 82.88 95 MET A C 1
ATOM 744 O O . MET A 1 95 ? -0.653 -2.689 -9.231 1.00 82.88 95 MET A O 1
ATOM 748 N N . ASP A 1 96 ? -1.231 -4.675 -8.358 1.00 83.50 96 ASP A N 1
ATOM 749 C CA . ASP A 1 96 ? -2.538 -4.244 -7.864 1.00 83.50 96 ASP A CA 1
ATOM 750 C C . ASP A 1 96 ? -2.549 -4.254 -6.337 1.00 83.50 96 ASP A C 1
ATOM 752 O O . ASP A 1 96 ? -2.334 -5.279 -5.692 1.00 83.50 96 ASP A O 1
ATOM 756 N N . LEU A 1 97 ? -2.763 -3.073 -5.775 1.00 85.00 97 LEU A N 1
ATOM 757 C CA . LEU A 1 97 ? -2.879 -2.802 -4.351 1.00 85.00 97 LEU A CA 1
ATOM 758 C C . LEU A 1 97 ? -4.229 -2.151 -4.019 1.00 85.00 97 LEU A C 1
ATOM 760 O O . LEU A 1 97 ? -4.398 -1.617 -2.922 1.00 85.00 97 LEU A O 1
ATOM 764 N N . SER A 1 98 ? -5.188 -2.177 -4.945 1.00 81.50 98 SER A N 1
ATOM 765 C CA . SER A 1 98 ? -6.493 -1.540 -4.786 1.00 81.50 98 SER A CA 1
A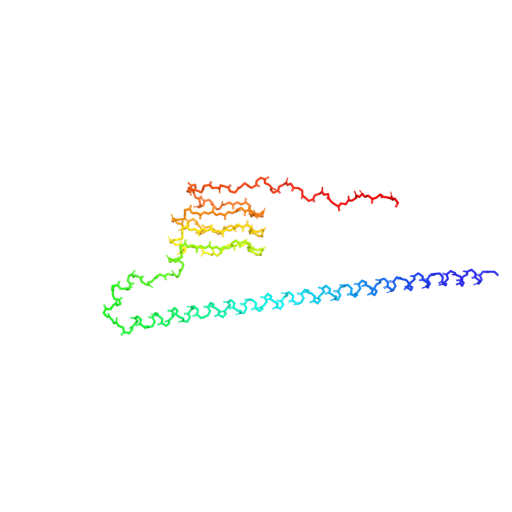TOM 766 C C . SER A 1 98 ? -7.247 -2.065 -3.559 1.00 81.50 98 SER A C 1
ATOM 768 O O . SER A 1 98 ? -7.071 -3.201 -3.123 1.00 81.50 98 SER A O 1
ATOM 770 N N . TYR A 1 99 ? -8.112 -1.228 -2.990 1.00 82.19 99 TYR A N 1
ATOM 771 C CA . TYR A 1 99 ? -8.934 -1.491 -1.806 1.00 82.19 99 TYR A CA 1
ATOM 772 C C . TYR A 1 99 ? -8.142 -1.746 -0.515 1.00 82.19 99 TYR A C 1
ATOM 774 O O . TYR A 1 99 ? -8.719 -2.148 0.504 1.00 82.19 99 TYR A O 1
ATOM 782 N N . SER A 1 100 ? -6.837 -1.459 -0.505 1.00 81.31 100 SER A N 1
ATOM 783 C CA . SER A 1 100 ? -5.991 -1.612 0.677 1.00 81.31 100 SER A CA 1
ATOM 784 C C . SER A 1 100 ? -6.266 -0.508 1.701 1.00 81.31 100 SER A C 1
ATOM 786 O O . SER A 1 100 ? -5.607 0.531 1.749 1.00 81.31 100 SER A O 1
ATOM 788 N N . LYS A 1 101 ? -7.257 -0.749 2.568 1.00 76.50 101 LYS A N 1
ATOM 789 C CA . LYS A 1 101 ? -7.758 0.218 3.564 1.00 76.50 101 LYS A CA 1
ATOM 790 C C . LYS A 1 101 ? -6.695 0.745 4.526 1.00 76.50 101 LYS A C 1
ATOM 792 O O . LYS A 1 101 ? -6.871 1.846 5.035 1.00 76.50 101 LYS A O 1
ATOM 797 N N . TYR A 1 102 ? -5.634 -0.019 4.788 1.00 82.75 102 TYR A N 1
ATOM 798 C CA . TYR A 1 102 ? -4.581 0.315 5.758 1.00 82.75 102 TYR A CA 1
ATOM 799 C C . TYR A 1 102 ? -3.229 0.638 5.114 1.00 82.75 102 TYR A C 1
ATOM 801 O O . TYR A 1 102 ? -2.262 0.888 5.831 1.00 82.75 102 TYR A O 1
ATOM 809 N N . LEU A 1 103 ? -3.148 0.634 3.780 1.00 83.00 103 LEU A N 1
ATOM 810 C CA . LEU A 1 103 ? -1.919 0.957 3.066 1.00 83.00 103 LEU A CA 1
ATOM 811 C C . LEU A 1 103 ? -1.615 2.443 3.250 1.00 83.00 103 LEU A C 1
ATOM 813 O O . LEU A 1 103 ? -2.366 3.281 2.763 1.00 83.00 103 LEU A O 1
ATOM 817 N N . LYS A 1 104 ? -0.545 2.751 3.985 1.00 84.50 104 LYS A N 1
ATOM 818 C CA . LYS A 1 104 ? -0.093 4.131 4.231 1.00 84.50 104 LYS A CA 1
ATOM 819 C C . LYS A 1 104 ? 0.922 4.610 3.200 1.00 84.50 104 LYS A C 1
ATOM 821 O O . LYS A 1 104 ? 0.924 5.791 2.867 1.00 84.50 104 LYS A O 1
ATOM 826 N N . GLU A 1 105 ? 1.735 3.681 2.711 1.00 84.69 105 GLU A N 1
ATOM 827 C CA . GLU A 1 105 ? 2.838 3.891 1.778 1.00 84.69 105 GLU A CA 1
ATOM 828 C C . GLU A 1 105 ? 2.969 2.638 0.897 1.00 84.69 105 GLU A C 1
ATOM 830 O O . GLU A 1 105 ? 2.695 1.523 1.353 1.00 84.69 105 GLU A O 1
ATOM 835 N N . ILE A 1 106 ? 3.358 2.813 -0.366 1.00 83.88 106 ILE A N 1
ATOM 836 C CA . ILE A 1 106 ? 3.665 1.705 -1.283 1.00 83.88 106 ILE A CA 1
ATOM 837 C C . ILE A 1 106 ? 5.082 1.158 -1.024 1.00 83.88 106 ILE A C 1
ATOM 839 O O . ILE A 1 106 ? 5.930 1.889 -0.518 1.00 83.88 106 ILE A O 1
ATOM 843 N N . PRO A 1 107 ? 5.396 -0.100 -1.382 1.00 81.56 107 PRO A N 1
ATOM 844 C CA . PRO A 1 107 ? 6.760 -0.611 -1.250 1.00 81.56 107 PRO A CA 1
ATOM 845 C C . PRO A 1 107 ? 7.754 0.144 -2.144 1.00 81.56 107 PRO A C 1
ATOM 847 O O . PRO A 1 107 ? 7.374 0.841 -3.086 1.00 81.56 107 PRO A O 1
ATOM 850 N N . ASP A 1 108 ? 9.051 -0.029 -1.875 1.00 81.88 108 ASP A N 1
ATOM 851 C CA . ASP A 1 108 ? 10.100 0.535 -2.724 1.00 81.88 108 ASP A CA 1
ATOM 852 C C . ASP A 1 108 ? 10.082 -0.104 -4.125 1.00 81.88 108 ASP A C 1
ATOM 854 O O . ASP A 1 108 ? 10.367 -1.292 -4.297 1.00 81.88 108 ASP A O 1
ATOM 858 N N . LEU A 1 109 ? 9.787 0.714 -5.138 1.00 80.00 109 LEU A N 1
ATOM 859 C CA . LEU A 1 109 ? 9.736 0.322 -6.545 1.00 80.00 109 LEU A CA 1
ATOM 860 C C . LEU A 1 109 ? 11.039 0.616 -7.300 1.00 80.00 109 LEU A C 1
ATOM 862 O O . LEU A 1 109 ? 11.081 0.503 -8.523 1.00 80.00 109 LEU A O 1
ATOM 866 N N . SER A 1 110 ? 12.138 0.928 -6.601 1.00 81.19 110 SER A N 1
ATOM 867 C CA . SER A 1 110 ? 13.421 1.305 -7.217 1.00 81.19 110 SER A CA 1
ATOM 868 C C . SER A 1 110 ? 13.967 0.274 -8.210 1.00 81.19 110 SER A C 1
ATOM 870 O O . SER A 1 110 ? 14.692 0.628 -9.140 1.00 81.19 110 SER A O 1
ATOM 872 N N . LYS A 1 111 ? 13.598 -0.998 -8.020 1.00 80.19 111 LYS A N 1
ATOM 873 C CA . LYS A 1 111 ? 13.990 -2.149 -8.842 1.00 80.19 111 LYS A CA 1
ATOM 874 C C . LYS A 1 111 ? 12.887 -2.628 -9.793 1.00 80.19 111 LYS A C 1
ATOM 876 O O . LYS A 1 111 ? 13.125 -3.577 -10.533 1.00 80.19 111 LYS A O 1
ATOM 881 N N . ALA A 1 112 ? 11.707 -2.010 -9.784 1.00 81.00 112 ALA A N 1
ATOM 882 C CA . ALA A 1 112 ? 10.553 -2.398 -10.596 1.00 81.00 112 ALA A CA 1
ATOM 883 C C . ALA A 1 112 ? 10.605 -1.793 -12.013 1.00 81.00 112 ALA A C 1
ATOM 885 O O . ALA A 1 112 ? 9.684 -1.128 -12.473 1.00 81.00 112 ALA A O 1
ATOM 886 N N . THR A 1 113 ? 11.714 -2.011 -12.724 1.00 81.50 113 THR A N 1
ATOM 887 C CA . THR A 1 113 ? 11.996 -1.368 -14.023 1.00 81.50 113 THR A CA 1
ATOM 888 C C . THR A 1 113 ? 11.126 -1.861 -15.184 1.00 81.50 113 THR A C 1
ATOM 890 O O . THR A 1 113 ? 11.188 -1.292 -16.273 1.00 81.50 113 THR A O 1
ATOM 893 N N . SER A 1 114 ? 10.364 -2.943 -14.994 1.00 83.06 114 SER A N 1
ATOM 894 C CA . SER A 1 114 ? 9.443 -3.479 -16.009 1.00 83.06 114 SER A CA 1
ATOM 895 C C . SER A 1 114 ? 7.970 -3.248 -15.684 1.00 83.06 114 SER A C 1
ATOM 897 O O . SER A 1 114 ? 7.127 -3.735 -16.423 1.00 83.06 114 SER A O 1
ATOM 899 N N . LEU A 1 115 ? 7.661 -2.503 -14.620 1.00 83.62 115 LEU A N 1
ATOM 900 C CA . LEU A 1 115 ? 6.287 -2.260 -14.199 1.00 83.62 115 LEU A CA 1
ATOM 901 C C . LEU A 1 115 ? 5.556 -1.397 -15.233 1.00 83.62 115 LEU A C 1
ATOM 903 O O . LEU A 1 115 ? 5.988 -0.285 -15.529 1.00 83.62 115 LEU A O 1
ATOM 907 N N . GLU A 1 116 ? 4.464 -1.931 -15.774 1.00 85.50 116 GLU A N 1
ATOM 908 C CA . GLU A 1 116 ? 3.619 -1.328 -16.807 1.00 85.50 116 GLU A CA 1
ATOM 909 C C . GLU A 1 116 ? 2.274 -0.868 -16.239 1.00 85.50 116 GLU A C 1
ATOM 911 O O . GLU A 1 116 ? 1.750 0.161 -16.670 1.00 85.50 116 GLU A O 1
ATOM 916 N N . GLU A 1 117 ? 1.744 -1.578 -15.240 1.00 81.69 117 GLU A N 1
ATOM 917 C CA . GLU A 1 117 ? 0.447 -1.284 -14.635 1.00 81.69 117 GLU A CA 1
ATOM 918 C C . GLU A 1 117 ? 0.519 -1.230 -13.104 1.00 81.69 117 GLU A C 1
ATOM 920 O O . GLU A 1 117 ? 0.966 -2.175 -12.453 1.00 81.69 117 GLU A O 1
ATOM 925 N N . LEU A 1 118 ? 0.033 -0.134 -12.519 1.00 85.50 118 LEU A N 1
ATOM 926 C CA . LEU A 1 118 ? -0.082 0.046 -11.073 1.00 85.50 118 LEU A CA 1
ATOM 927 C C . LEU A 1 118 ? -1.494 0.506 -10.695 1.00 85.50 118 LEU A C 1
ATOM 929 O O . LEU A 1 118 ? -1.946 1.586 -11.083 1.00 85.50 118 LEU A O 1
ATOM 933 N N . TYR A 1 119 ? -2.175 -0.303 -9.890 1.00 82.25 119 TYR A N 1
ATOM 934 C CA . TYR A 1 119 ? -3.525 -0.035 -9.406 1.00 82.25 119 TYR A CA 1
ATOM 935 C C . TYR A 1 119 ? -3.514 0.216 -7.899 1.00 82.25 119 TYR A C 1
ATOM 937 O O . TYR A 1 119 ? -3.047 -0.607 -7.117 1.00 82.25 119 TYR A O 1
ATOM 945 N N . LEU A 1 120 ? -4.024 1.373 -7.493 1.00 83.31 120 LEU A N 1
ATOM 946 C CA . LEU A 1 120 ? -4.128 1.822 -6.104 1.00 83.31 120 LEU A CA 1
ATOM 947 C C . LEU A 1 120 ? -5.533 2.365 -5.808 1.00 83.31 120 LEU A C 1
ATOM 949 O O . LEU A 1 120 ? -5.705 3.200 -4.925 1.00 83.31 120 LEU A O 1
ATOM 953 N N . SER A 1 121 ? -6.546 1.937 -6.563 1.00 82.25 121 SER A N 1
ATOM 954 C CA . SER A 1 121 ? -7.906 2.445 -6.387 1.00 82.25 121 SER A CA 1
ATOM 955 C C . SER A 1 121 ? -8.434 2.149 -4.980 1.00 82.25 121 SER A C 1
ATOM 957 O O . SER A 1 121 ? -8.167 1.093 -4.428 1.00 82.25 121 SER A O 1
ATOM 959 N N . ASP A 1 122 ?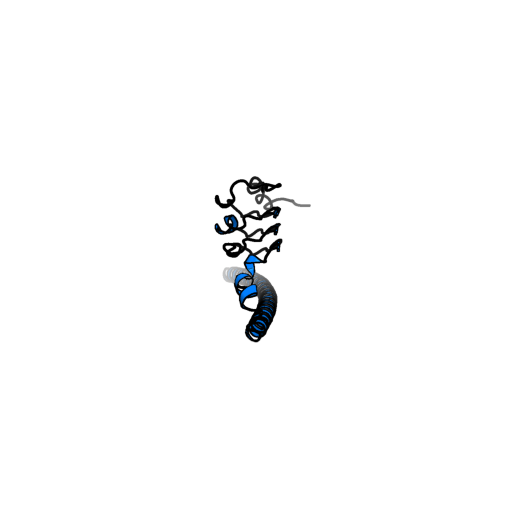 -9.181 3.071 -4.377 1.00 80.81 122 ASP A N 1
ATOM 960 C CA . ASP A 1 122 ? -9.799 2.941 -3.051 1.00 80.81 122 ASP A CA 1
ATOM 961 C C . ASP A 1 122 ? -8.824 2.700 -1.873 1.00 80.81 122 ASP A C 1
ATOM 963 O O . ASP A 1 122 ? -9.223 2.234 -0.797 1.00 80.81 122 ASP A O 1
ATOM 967 N N . CYS A 1 123 ? -7.551 3.087 -2.013 1.00 83.31 123 CYS A N 1
ATOM 968 C CA . CYS A 1 123 ? -6.570 3.108 -0.921 1.00 83.31 123 CYS A CA 1
ATOM 969 C C . CYS A 1 123 ? -6.753 4.340 -0.017 1.00 83.31 123 CYS A C 1
ATOM 971 O O . CYS A 1 123 ? -5.989 5.304 -0.050 1.00 83.31 123 CYS A O 1
ATOM 973 N N . LYS A 1 124 ? -7.788 4.314 0.829 1.00 81.38 124 LYS A N 1
ATOM 974 C C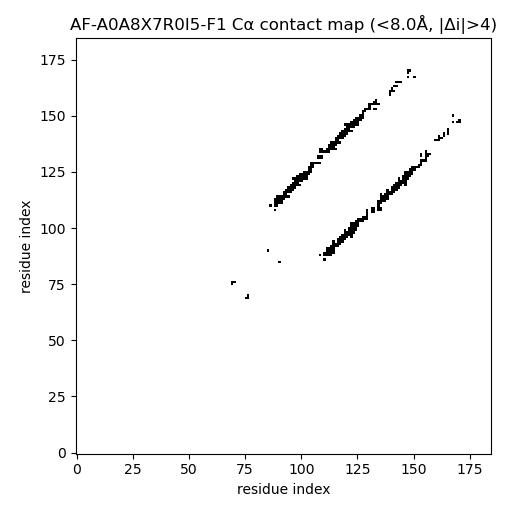A . LYS A 1 124 ? -8.224 5.475 1.634 1.00 81.38 124 LYS A CA 1
ATOM 975 C C . LYS A 1 124 ? -7.203 5.982 2.660 1.00 81.38 124 LYS A C 1
ATOM 977 O O . LYS A 1 124 ? -7.291 7.146 3.034 1.00 81.38 124 LYS A O 1
ATOM 982 N N . SER A 1 125 ? -6.279 5.132 3.117 1.00 85.50 125 SER A N 1
ATOM 983 C CA . SER A 1 125 ? -5.240 5.488 4.103 1.00 85.50 125 SER A CA 1
ATOM 984 C C . SER A 1 125 ? -3.894 5.875 3.490 1.00 85.50 125 SER A C 1
ATOM 986 O O . SER A 1 125 ? -2.965 6.162 4.244 1.00 85.50 125 SER A O 1
ATOM 988 N N . LEU A 1 126 ? -3.779 5.874 2.159 1.00 86.00 126 LEU A N 1
ATOM 989 C CA . LEU A 1 126 ? -2.527 6.153 1.466 1.00 86.00 126 LEU A CA 1
ATOM 990 C C . LEU A 1 126 ? -2.185 7.635 1.612 1.00 86.00 126 LEU A C 1
ATOM 992 O O . LEU A 1 126 ? -2.970 8.484 1.198 1.00 86.00 126 LEU A O 1
ATOM 996 N N . LEU A 1 127 ? -1.043 7.935 2.232 1.00 85.69 127 LEU A N 1
ATOM 997 C CA . LEU A 1 127 ? -0.620 9.306 2.541 1.00 85.69 127 LEU A CA 1
ATOM 998 C C . LEU A 1 127 ? 0.332 9.855 1.484 1.00 85.69 127 LEU A C 1
ATOM 1000 O O . LEU A 1 127 ? 0.219 11.013 1.080 1.00 85.69 127 LEU A O 1
ATOM 1004 N N . GLU A 1 128 ? 1.263 9.009 1.056 1.00 82.19 128 GLU A N 1
ATOM 1005 C CA . GLU A 1 128 ? 2.339 9.355 0.142 1.00 82.19 128 GLU A CA 1
ATOM 1006 C C . GLU A 1 128 ? 2.712 8.160 -0.736 1.00 82.19 128 GLU A C 1
ATOM 1008 O O . GLU A 1 128 ? 2.462 6.996 -0.406 1.00 82.19 128 GLU A O 1
ATOM 1013 N N . LEU A 1 129 ? 3.303 8.469 -1.887 1.00 83.31 129 LEU A N 1
ATOM 1014 C CA . LEU A 1 129 ? 3.929 7.485 -2.758 1.00 83.31 129 LEU A CA 1
ATOM 1015 C C . LEU A 1 129 ? 5.440 7.591 -2.582 1.00 83.31 129 LEU A C 1
ATOM 1017 O O . LEU A 1 129 ? 5.981 8.693 -2.478 1.00 83.31 129 LEU A O 1
ATOM 1021 N N . THR A 1 130 ? 6.131 6.455 -2.606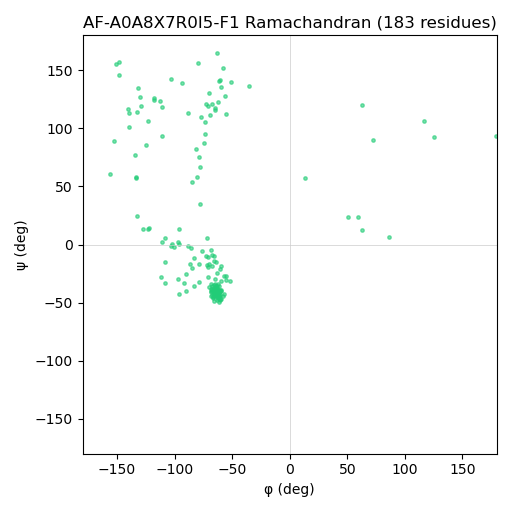 1.00 83.06 130 THR A N 1
ATOM 1022 C CA . THR A 1 130 ? 7.593 6.437 -2.571 1.00 83.06 130 THR A CA 1
ATOM 1023 C C . THR A 1 130 ? 8.156 7.153 -3.794 1.00 83.06 130 THR A C 1
ATOM 1025 O O . THR A 1 130 ? 7.662 7.000 -4.910 1.00 83.06 130 THR A O 1
ATOM 1028 N N . SER A 1 131 ? 9.237 7.916 -3.617 1.00 80.31 131 SER A N 1
ATOM 1029 C CA . SER A 1 131 ? 9.903 8.630 -4.721 1.00 80.31 131 SER A CA 1
ATOM 1030 C C . SER A 1 131 ? 10.424 7.693 -5.818 1.00 80.31 131 SER A C 1
ATOM 1032 O O . SER A 1 131 ? 10.608 8.116 -6.966 1.00 80.31 131 SER A O 1
ATOM 1034 N N . SER A 1 132 ? 10.618 6.416 -5.481 1.00 80.31 132 SER A N 1
ATOM 1035 C CA . SER A 1 132 ? 11.106 5.372 -6.373 1.00 80.31 132 SER A CA 1
ATOM 1036 C C . SER A 1 132 ? 10.101 4.912 -7.425 1.00 80.31 132 SER A C 1
ATOM 1038 O O . SER A 1 132 ? 10.509 4.263 -8.385 1.00 80.31 132 SER A O 1
ATOM 1040 N N . ILE A 1 133 ? 8.832 5.321 -7.338 1.00 80.50 133 ILE A N 1
ATOM 1041 C CA . ILE A 1 133 ? 7.864 5.168 -8.434 1.00 80.50 133 ILE A CA 1
ATOM 1042 C C . ILE A 1 133 ? 8.356 5.801 -9.746 1.00 80.50 133 ILE A C 1
ATOM 1044 O O . ILE A 1 133 ? 8.089 5.275 -10.820 1.00 80.50 133 ILE A O 1
ATOM 1048 N N . GLY A 1 134 ? 9.156 6.874 -9.676 1.00 76.06 134 GLY A N 1
ATOM 1049 C CA . GLY A 1 134 ? 9.764 7.494 -10.858 1.00 76.06 134 GLY A CA 1
ATOM 1050 C C . GLY A 1 134 ? 10.752 6.585 -11.602 1.00 76.06 134 GLY A C 1
ATOM 1051 O O . GLY A 1 134 ? 11.088 6.855 -12.752 1.00 76.06 134 GLY A O 1
ATOM 1052 N N . ASN A 1 135 ? 11.195 5.485 -10.983 1.00 77.12 135 ASN A N 1
ATOM 1053 C CA . ASN A 1 135 ? 12.047 4.489 -11.631 1.00 77.12 135 ASN 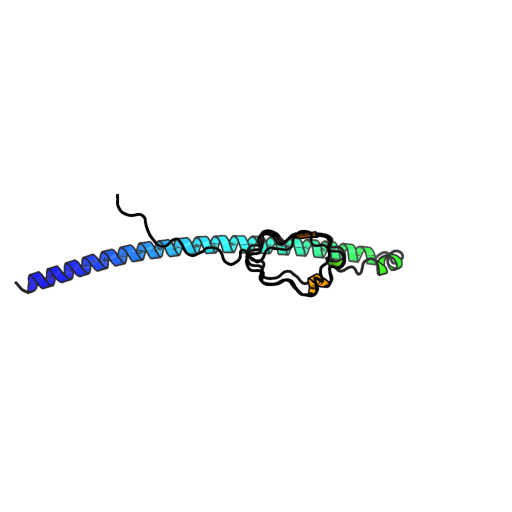A CA 1
ATOM 1054 C C . ASN A 1 135 ? 11.245 3.477 -12.470 1.00 77.12 135 ASN A C 1
ATOM 1056 O O . ASN A 1 135 ? 11.845 2.735 -13.252 1.00 77.12 135 ASN A O 1
ATOM 1060 N N . ALA A 1 136 ? 9.913 3.444 -12.343 1.00 79.62 136 ALA A N 1
ATOM 1061 C CA . ALA A 1 136 ? 9.024 2.626 -13.165 1.00 79.62 136 ALA A CA 1
ATOM 1062 C C . ALA A 1 136 ? 8.828 3.272 -14.550 1.00 79.62 136 ALA A C 1
ATOM 1064 O O . ALA A 1 136 ? 7.750 3.733 -14.913 1.00 79.62 136 ALA A O 1
ATOM 1065 N N . THR A 1 137 ? 9.897 3.327 -15.345 1.00 79.62 137 THR A N 1
ATOM 1066 C CA . THR A 1 137 ? 9.931 4.045 -16.634 1.00 79.62 137 THR A CA 1
ATOM 1067 C C . THR A 1 137 ? 9.018 3.463 -17.716 1.00 79.62 137 THR A C 1
ATOM 1069 O O . THR A 1 137 ? 8.787 4.124 -18.726 1.00 79.62 137 THR A O 1
ATOM 1072 N N . LYS A 1 138 ? 8.509 2.238 -17.528 1.00 82.06 138 LYS A N 1
ATOM 1073 C CA . LYS A 1 138 ? 7.559 1.576 -18.435 1.00 82.06 138 LYS A CA 1
ATOM 1074 C C . LYS A 1 138 ? 6.100 1.705 -17.995 1.00 82.06 138 LYS A C 1
ATOM 1076 O O . LYS A 1 138 ? 5.235 1.148 -18.663 1.00 82.06 138 LYS A O 1
ATOM 1081 N N . LEU A 1 139 ? 5.818 2.416 -16.902 1.00 83.31 139 LEU A N 1
ATOM 1082 C CA . LEU A 1 139 ? 4.469 2.528 -16.366 1.00 83.31 139 LEU A CA 1
ATOM 1083 C C . LEU A 1 139 ? 3.569 3.261 -17.372 1.00 83.31 139 LEU A C 1
ATOM 1085 O O . LEU A 1 139 ? 3.807 4.418 -17.710 1.00 83.31 139 LEU A O 1
ATOM 1089 N N . THR A 1 140 ? 2.544 2.571 -17.868 1.00 83.38 140 THR A N 1
ATOM 1090 C CA . THR A 1 140 ? 1.562 3.102 -18.828 1.00 83.38 140 THR A CA 1
ATOM 1091 C C . THR A 1 140 ? 0.178 3.250 -18.211 1.00 83.38 140 THR A C 1
ATOM 1093 O O . THR A 1 140 ? -0.582 4.131 -18.612 1.00 83.38 140 THR A O 1
ATOM 1096 N N . VAL A 1 141 ? -0.143 2.420 -17.214 1.00 81.19 141 VAL A N 1
ATOM 1097 C CA . VAL A 1 141 ? -1.405 2.470 -16.478 1.00 81.19 141 VAL A CA 1
ATOM 1098 C C . VAL A 1 141 ? -1.116 2.772 -15.019 1.00 81.19 141 VAL A C 1
ATOM 1100 O O . VAL A 1 141 ? -0.388 2.043 -14.349 1.00 81.19 141 VAL A O 1
ATOM 1103 N N . PHE A 1 142 ? -1.736 3.832 -14.513 1.00 84.56 142 PHE A N 1
ATOM 1104 C CA . PHE A 1 142 ? -1.643 4.205 -13.112 1.00 84.56 142 PHE A CA 1
ATOM 1105 C C . PHE A 1 142 ? -2.998 4.693 -12.605 1.00 84.56 142 PHE A C 1
ATOM 1107 O O . PHE A 1 142 ? -3.519 5.684 -13.113 1.00 84.56 142 PHE A O 1
ATOM 1114 N N . LYS A 1 143 ? -3.594 3.985 -11.635 1.00 80.50 143 LYS A N 1
ATOM 1115 C CA . LYS A 1 143 ? -4.928 4.308 -11.098 1.00 80.50 143 LYS A CA 1
ATOM 1116 C C . LYS A 1 143 ? -4.880 4.652 -9.614 1.00 80.50 143 LYS A C 1
ATOM 1118 O O . LYS A 1 143 ? -4.441 3.837 -8.814 1.00 80.50 143 LYS A O 1
ATOM 1123 N N . LEU A 1 144 ? -5.413 5.820 -9.251 1.00 81.56 144 LEU A N 1
ATOM 1124 C CA . LEU A 1 144 ? -5.470 6.346 -7.874 1.00 81.56 144 LEU A CA 1
ATOM 1125 C C . LEU A 1 144 ? -6.886 6.765 -7.431 1.00 81.56 144 LEU A C 1
ATOM 1127 O O . LEU A 1 144 ? -7.057 7.464 -6.432 1.00 81.56 144 LEU A O 1
ATOM 1131 N N . ASN A 1 145 ? -7.915 6.374 -8.185 1.00 81.44 145 ASN A N 1
ATOM 1132 C CA . ASN A 1 145 ? -9.306 6.743 -7.901 1.00 81.44 145 ASN A CA 1
ATOM 1133 C C . ASN A 1 145 ? -9.702 6.310 -6.478 1.00 81.44 145 ASN A C 1
ATOM 1135 O O . ASN A 1 145 ? -9.509 5.151 -6.139 1.00 81.44 145 ASN A O 1
ATOM 1139 N N . GLY A 1 146 ? -10.240 7.206 -5.644 1.00 76.81 146 GLY A N 1
ATOM 1140 C CA . GLY A 1 146 ? -10.653 6.875 -4.267 1.00 76.81 146 GLY A CA 1
ATOM 1141 C C . GLY A 1 146 ? -9.553 6.963 -3.190 1.00 76.81 146 GLY A C 1
ATOM 1142 O O . GLY A 1 146 ? -9.806 6.618 -2.032 1.00 76.81 146 GLY A O 1
ATOM 1143 N N . CYS A 1 147 ? -8.352 7.454 -3.520 1.00 82.75 147 CYS A N 1
ATOM 1144 C CA . CYS A 1 147 ? -7.281 7.752 -2.557 1.00 82.75 147 CYS A CA 1
ATOM 1145 C C . CYS A 1 147 ? -7.481 9.114 -1.867 1.00 82.75 147 CYS A C 1
ATOM 1147 O O . CYS A 1 147 ? -6.889 10.115 -2.258 1.00 82.75 147 CYS A O 1
ATOM 1149 N N . LEU A 1 148 ? -8.314 9.159 -0.825 1.00 80.06 148 LEU A N 1
ATOM 1150 C CA . LEU A 1 148 ? -8.761 10.417 -0.197 1.00 80.06 148 LEU A CA 1
ATOM 1151 C C . LEU A 1 148 ? -7.683 11.175 0.604 1.00 80.06 148 LEU A C 1
ATOM 1153 O O . LEU A 1 148 ? -7.789 12.391 0.769 1.00 80.06 148 LEU A O 1
ATOM 1157 N N . LEU A 1 149 ? -6.689 10.463 1.149 1.00 83.44 149 LEU A N 1
ATOM 1158 C CA . LEU A 1 149 ? -5.651 11.030 2.023 1.00 83.44 149 LEU A CA 1
ATOM 1159 C C . LEU A 1 149 ? -4.310 11.292 1.321 1.00 83.44 149 LEU A C 1
ATOM 1161 O O . LEU A 1 149 ? -3.399 11.836 1.952 1.00 83.44 149 LEU A O 1
ATOM 1165 N N . LEU A 1 150 ? -4.195 10.944 0.036 1.00 83.56 150 LEU A N 1
ATOM 1166 C CA . LEU A 1 150 ? -2.977 11.151 -0.738 1.00 83.56 150 LEU A CA 1
ATOM 1167 C C . LEU A 1 150 ? -2.831 12.647 -1.035 1.00 83.56 150 LEU A C 1
ATOM 1169 O O . LEU A 1 150 ? -3.723 13.247 -1.628 1.00 83.56 150 LEU A O 1
ATOM 1173 N N . LYS A 1 151 ? -1.726 13.258 -0.596 1.00 77.19 151 LYS A N 1
ATOM 1174 C CA . LYS A 1 151 ? -1.552 14.722 -0.662 1.00 77.19 151 LYS A CA 1
ATOM 1175 C C . LYS A 1 151 ? -0.909 15.208 -1.950 1.00 77.19 151 LYS A C 1
ATOM 1177 O O . LYS A 1 151 ? -1.271 16.263 -2.461 1.00 77.19 151 LYS A O 1
ATOM 1182 N N . GLU A 1 152 ? 0.077 14.468 -2.433 1.00 73.38 152 GLU A N 1
ATOM 1183 C CA . GLU A 1 152 ? 0.883 14.859 -3.579 1.00 73.38 152 GLU A CA 1
ATOM 1184 C C . GLU A 1 152 ? 1.400 13.634 -4.327 1.00 73.38 152 GLU A C 1
ATOM 1186 O O . GLU A 1 152 ? 1.532 12.541 -3.772 1.00 73.38 152 GLU A O 1
ATOM 1191 N N . LEU A 1 153 ? 1.686 13.836 -5.611 1.00 76.25 153 LEU A N 1
ATOM 1192 C CA . LEU A 1 153 ? 2.430 12.877 -6.411 1.00 76.25 153 LEU A CA 1
ATOM 1193 C C . LEU A 1 153 ? 3.917 13.254 -6.367 1.00 76.25 153 LEU A C 1
ATOM 1195 O O . LEU A 1 153 ? 4.239 14.440 -6.468 1.00 76.25 153 LEU A O 1
ATOM 1199 N N . PRO A 1 154 ? 4.836 12.282 -6.251 1.00 72.06 154 PRO A N 1
ATOM 1200 C CA . PRO A 1 154 ? 6.263 12.553 -6.288 1.00 72.06 154 PRO A CA 1
ATOM 1201 C C . PRO A 1 154 ? 6.651 13.205 -7.615 1.00 72.06 154 PRO A C 1
ATOM 1203 O O . PRO A 1 154 ? 6.252 12.766 -8.693 1.00 72.06 154 PRO A O 1
ATOM 1206 N N . SER A 1 155 ? 7.484 14.241 -7.528 1.00 67.12 155 SER A N 1
ATOM 1207 C CA . SER A 1 155 ? 7.968 15.032 -8.669 1.00 67.12 155 SER A CA 1
ATOM 1208 C C . SER A 1 155 ? 8.742 14.215 -9.710 1.00 67.12 155 SER A C 1
ATOM 1210 O O . SER A 1 155 ? 8.876 14.644 -10.855 1.00 67.12 155 SER A O 1
ATOM 1212 N N . SER A 1 156 ? 9.228 13.029 -9.326 1.00 65.81 156 SER A N 1
ATOM 1213 C CA . SER A 1 156 ? 9.879 12.054 -10.203 1.00 65.81 156 SER A CA 1
ATOM 1214 C C . SER A 1 156 ? 8.915 11.377 -11.186 1.00 65.81 156 SER A C 1
ATOM 1216 O O . SER A 1 156 ? 9.371 10.864 -12.206 1.00 65.81 156 SER A O 1
ATOM 1218 N N . MET A 1 157 ? 7.596 11.438 -10.956 1.00 64.19 157 MET A N 1
ATOM 1219 C CA . MET A 1 15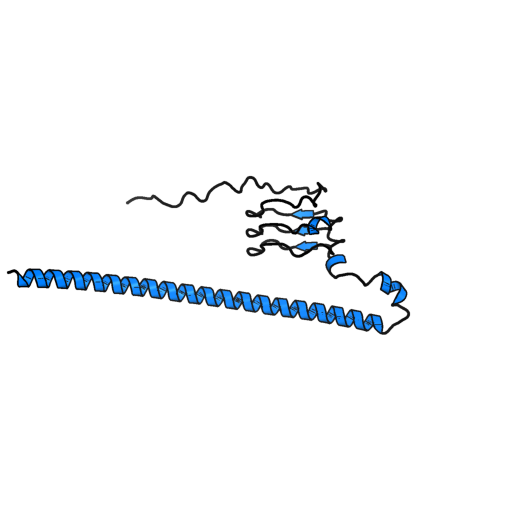7 ? 6.567 11.076 -11.940 1.00 64.19 157 MET A CA 1
ATOM 1220 C C . MET A 1 157 ? 6.340 12.217 -12.931 1.00 64.19 157 MET A C 1
ATOM 1222 O O . MET A 1 157 ? 5.247 12.771 -13.045 1.00 64.19 157 MET A O 1
ATOM 1226 N N . GLY A 1 158 ? 7.399 12.623 -13.631 1.00 48.19 158 GLY A N 1
ATOM 1227 C CA . GLY A 1 158 ? 7.296 13.638 -14.672 1.00 48.19 158 GLY A CA 1
ATOM 1228 C C . GLY A 1 158 ? 6.258 13.217 -15.714 1.00 48.19 158 GLY A C 1
ATOM 1229 O O . GLY A 1 158 ? 6.479 12.233 -16.408 1.00 48.19 158 GLY A O 1
ATOM 1230 N N . CYS A 1 159 ? 5.134 13.939 -15.774 1.00 45.97 159 CYS A N 1
ATOM 1231 C CA . CYS A 1 159 ? 4.111 14.025 -16.828 1.00 45.97 159 CYS A CA 1
ATOM 1232 C C . CYS A 1 159 ? 4.140 12.952 -17.941 1.00 45.97 159 CYS A C 1
ATOM 1234 O O . CYS A 1 159 ? 4.228 13.287 -19.122 1.00 45.97 159 CYS A O 1
ATOM 1236 N N . THR A 1 160 ? 4.053 11.668 -17.603 1.00 40.66 160 THR A N 1
ATOM 1237 C CA . THR A 1 160 ? 4.124 10.573 -18.578 1.00 40.66 160 THR A CA 1
ATOM 1238 C C . THR A 1 160 ? 2.757 9.914 -18.692 1.00 40.66 160 THR A C 1
ATOM 1240 O O . THR A 1 160 ? 2.412 9.041 -17.917 1.00 40.66 160 THR A O 1
ATOM 1243 N N . ASN A 1 161 ? 1.958 10.373 -19.661 1.00 44.72 161 ASN A N 1
ATOM 1244 C CA . ASN A 1 161 ? 0.812 9.655 -20.242 1.00 44.72 161 ASN A CA 1
ATOM 1245 C C . ASN A 1 161 ? -0.249 9.053 -19.287 1.00 44.72 161 ASN A C 1
ATOM 1247 O O . ASN A 1 161 ? -0.972 8.136 -19.674 1.00 44.72 161 ASN A O 1
ATOM 1251 N N . ILE A 1 162 ? -0.394 9.570 -18.065 1.00 50.38 162 ILE A N 1
ATOM 1252 C CA . ILE A 1 162 ? -1.435 9.116 -17.136 1.00 50.38 162 ILE A CA 1
ATOM 1253 C C . ILE A 1 162 ? -2.780 9.659 -17.640 1.00 50.38 162 ILE A C 1
ATOM 1255 O O . ILE A 1 162 ? -3.059 10.852 -17.532 1.00 50.38 162 ILE A O 1
ATOM 1259 N N . ASN A 1 163 ? -3.601 8.785 -18.225 1.00 46.94 163 ASN A N 1
ATOM 1260 C CA . ASN A 1 163 ? -4.880 9.154 -18.848 1.00 46.94 163 ASN A CA 1
ATOM 1261 C C . ASN A 1 163 ? -5.955 9.637 -17.849 1.00 46.94 163 ASN A C 1
ATOM 1263 O O . ASN A 1 163 ? -6.981 10.161 -18.274 1.00 46.94 163 ASN A O 1
ATOM 1267 N N . GLU A 1 164 ? -5.725 9.506 -16.540 1.00 50.06 164 GLU A N 1
ATOM 1268 C CA . GLU A 1 164 ? -6.616 9.988 -15.479 1.00 50.06 164 GLU A CA 1
ATOM 1269 C C . GLU A 1 164 ? -5.776 10.586 -14.340 1.00 50.06 164 GLU A C 1
ATOM 1271 O O . GLU A 1 164 ? -5.197 9.866 -13.528 1.00 50.06 164 GLU A O 1
ATOM 1276 N N . PHE A 1 165 ? -5.676 11.917 -14.273 1.00 48.72 165 PHE A N 1
ATOM 1277 C CA . PHE A 1 165 ? -5.127 12.572 -13.084 1.00 48.72 165 PHE A CA 1
ATOM 1278 C C . PHE A 1 165 ? -6.129 12.432 -11.926 1.00 48.72 165 PHE A C 1
ATOM 1280 O O . PHE A 1 165 ? -7.304 12.762 -12.116 1.00 48.72 165 PHE A O 1
ATOM 1287 N N . PRO A 1 166 ? -5.702 11.993 -10.726 1.00 54.59 166 PRO A N 1
ATOM 1288 C CA . PRO A 1 166 ? -6.577 11.974 -9.564 1.00 54.59 166 PRO A CA 1
ATOM 1289 C C . PRO A 1 166 ? -7.013 13.403 -9.233 1.00 54.59 166 PRO A C 1
ATOM 1291 O O . PRO A 1 166 ? -6.193 14.297 -9.013 1.00 54.59 166 PRO A O 1
ATOM 1294 N N . ASN A 1 167 ? -8.324 13.626 -9.221 1.00 48.56 167 ASN A N 1
ATOM 1295 C CA . ASN A 1 167 ? -8.905 14.886 -8.794 1.00 48.56 167 ASN A CA 1
ATOM 1296 C C . ASN A 1 167 ? -8.790 14.989 -7.263 1.00 48.56 167 ASN A C 1
ATOM 1298 O O . ASN A 1 167 ? -9.630 14.471 -6.535 1.00 48.56 167 ASN A O 1
ATOM 1302 N N . PHE A 1 168 ? -7.737 15.643 -6.765 1.00 52.97 168 PHE A N 1
ATOM 1303 C CA . PHE A 1 168 ? -7.547 15.893 -5.328 1.00 52.97 168 PHE A CA 1
ATOM 1304 C C . PHE A 1 168 ? -8.574 16.889 -4.744 1.00 52.97 168 PHE A C 1
ATOM 1306 O O . PHE A 1 168 ? -8.567 17.148 -3.542 1.00 52.97 168 PHE A O 1
ATOM 1313 N N . SER A 1 169 ? -9.446 17.486 -5.570 1.00 47.25 169 SER A N 1
ATOM 1314 C CA . SER A 1 169 ? -10.359 18.555 -5.144 1.00 47.25 169 SER A CA 1
ATOM 1315 C C . SER A 1 169 ? -11.574 18.098 -4.325 1.00 47.25 169 SER A C 1
ATOM 1317 O O . SER A 1 169 ? -12.255 18.961 -3.778 1.00 47.25 169 SER A O 1
ATOM 1319 N N . ASP A 1 170 ? -11.809 16.795 -4.147 1.00 45.94 170 ASP A N 1
ATOM 1320 C CA . ASP A 1 170 ? -12.937 16.302 -3.334 1.00 45.94 170 ASP A CA 1
ATOM 1321 C C . ASP A 1 170 ? -12.604 16.139 -1.837 1.00 45.94 170 ASP A C 1
ATOM 1323 O O . ASP A 1 170 ? -13.482 15.832 -1.030 1.00 45.94 170 ASP A O 1
ATOM 1327 N N . SER A 1 171 ? -11.364 16.411 -1.408 1.00 46.22 171 SER A N 1
ATOM 1328 C CA . SER A 1 171 ? -10.958 16.280 0.005 1.00 46.22 171 SER A CA 1
ATOM 1329 C C . SER A 1 171 ? -11.529 17.361 0.945 1.00 46.22 171 SER A C 1
ATOM 1331 O O . SER A 1 171 ? -11.187 17.377 2.128 1.00 46.22 171 SER A O 1
ATOM 1333 N N . ILE A 1 172 ? -12.415 18.246 0.467 1.00 44.59 172 ILE A N 1
ATOM 1334 C CA . ILE A 1 172 ? -13.147 19.218 1.300 1.00 44.59 172 ILE A CA 1
ATOM 1335 C C . ILE A 1 172 ? -14.641 19.230 0.947 1.00 44.59 172 ILE A C 1
ATOM 1337 O O . ILE A 1 172 ? -15.191 20.276 0.622 1.00 44.59 172 ILE A O 1
ATOM 1341 N N . VAL A 1 173 ? -15.339 18.094 1.025 1.00 44.19 173 VAL A N 1
ATOM 1342 C CA . VAL A 1 173 ? -16.807 18.117 1.152 1.00 44.19 173 VAL A CA 1
ATOM 1343 C C . VAL A 1 173 ? -17.276 17.046 2.145 1.00 44.19 173 VAL A C 1
ATOM 1345 O O . VAL A 1 173 ? -17.159 15.849 1.914 1.00 44.19 173 VAL A O 1
ATOM 1348 N N . GLU A 1 174 ? -17.819 17.542 3.260 1.00 43.84 174 GLU A N 1
ATOM 1349 C CA . GLU A 1 174 ? -18.797 16.903 4.153 1.00 43.84 174 GLU A CA 1
ATOM 1350 C C . GLU A 1 174 ? -18.357 15.736 5.060 1.00 43.84 174 GLU A C 1
ATOM 1352 O O . GLU A 1 174 ? -18.589 14.558 4.805 1.00 43.84 174 GLU A O 1
ATOM 1357 N N . ARG A 1 175 ? -17.913 16.102 6.271 1.00 43.56 175 ARG A N 1
ATOM 1358 C CA . ARG A 1 175 ? -18.415 15.471 7.508 1.00 43.56 175 ARG A CA 1
ATOM 1359 C C . ARG A 1 175 ? -18.750 16.530 8.557 1.00 43.56 175 ARG A C 1
ATOM 1361 O O . ARG A 1 175 ? -18.213 16.515 9.653 1.00 43.56 175 ARG A O 1
ATOM 1368 N N . ASP A 1 176 ? -19.651 17.438 8.202 1.00 46.56 176 ASP A N 1
ATOM 1369 C CA . ASP A 1 176 ? -20.369 18.282 9.161 1.00 46.56 176 ASP A CA 1
ATOM 1370 C C . ASP A 1 176 ? -21.856 18.291 8.792 1.00 46.56 176 ASP A C 1
ATOM 1372 O O . ASP A 1 176 ? -22.363 19.229 8.179 1.00 46.56 176 ASP A O 1
ATOM 1376 N N . ARG A 1 177 ? -22.550 17.196 9.124 1.00 50.72 177 ARG A N 1
ATOM 1377 C CA . ARG A 1 177 ? -23.958 17.173 9.554 1.00 50.72 177 ARG A CA 1
ATOM 1378 C C . ARG A 1 177 ? -24.389 15.734 9.824 1.00 50.72 177 ARG A C 1
ATOM 1380 O O . ARG A 1 177 ? -24.801 15.028 8.924 1.00 50.72 177 ARG A O 1
ATOM 1387 N N . ASP A 1 178 ? -24.263 15.334 11.084 1.00 44.22 178 ASP A N 1
ATOM 1388 C CA . ASP A 1 178 ? -25.288 14.540 11.774 1.00 44.22 178 ASP A CA 1
ATOM 1389 C C . ASP A 1 178 ? -25.144 14.750 13.292 1.00 44.22 178 ASP A C 1
ATOM 1391 O O . ASP A 1 178 ? -24.882 13.859 14.095 1.00 44.22 178 ASP A O 1
ATOM 1395 N N . ARG A 1 179 ? -25.300 16.015 13.702 1.00 50.94 179 ARG A N 1
ATOM 1396 C CA . ARG A 1 179 ? -25.856 16.367 15.012 1.00 50.94 179 ARG A CA 1
ATOM 1397 C C . ARG A 1 179 ? -27.063 17.266 14.777 1.00 50.94 179 ARG A C 1
ATOM 1399 O O . ARG A 1 179 ? -26.901 18.446 14.486 1.00 50.94 179 ARG A O 1
ATOM 1406 N N . GLY A 1 180 ? -28.249 16.701 14.982 1.00 43.94 180 GLY A N 1
ATOM 1407 C CA . GLY A 1 180 ? -29.445 17.452 15.353 1.00 43.94 180 GLY A CA 1
ATOM 1408 C C . GLY A 1 180 ? -30.598 17.417 14.352 1.00 43.94 180 GLY A C 1
ATOM 1409 O O . GLY A 1 180 ? -30.602 18.172 13.388 1.00 43.94 180 GLY A O 1
ATOM 1410 N N . GLY A 1 181 ? -31.648 16.666 14.706 1.00 44.12 181 GLY A N 1
ATOM 1411 C CA . GLY A 1 181 ? -33.018 17.171 14.577 1.00 44.12 181 GLY A CA 1
ATOM 1412 C C . GLY A 1 181 ? -34.010 16.336 13.765 1.00 44.12 181 GLY A C 1
ATOM 1413 O O . GLY A 1 181 ? -34.222 16.580 12.586 1.00 44.12 181 GLY A O 1
ATOM 1414 N N . SER A 1 182 ? -34.746 15.463 14.447 1.00 46.53 182 SER A N 1
ATOM 1415 C CA . SER A 1 182 ? -36.201 15.286 14.276 1.00 46.53 182 SER A CA 1
ATOM 1416 C C . SER A 1 182 ? -36.708 14.778 15.627 1.00 46.53 182 SER A C 1
ATOM 1418 O O . SER A 1 182 ? -36.403 13.660 16.018 1.00 46.53 182 SER A O 1
ATOM 1420 N N . SER A 1 183 ? -37.067 15.680 16.543 1.00 55.41 183 SER A N 1
ATOM 1421 C CA . SER A 1 183 ? -38.371 16.351 16.671 1.00 55.41 183 SER A CA 1
ATOM 1422 C C . SER A 1 183 ? -39.510 15.374 16.950 1.00 55.41 183 SER A C 1
ATOM 1424 O O . SER A 1 183 ? -39.796 14.493 16.150 1.00 55.41 183 SER A O 1
ATOM 1426 N N . MET A 1 184 ? -40.145 15.617 18.096 1.00 44.72 184 MET A N 1
ATOM 1427 C CA . MET A 1 184 ? -41.395 15.050 18.594 1.00 44.72 184 MET A CA 1
ATOM 1428 C C . MET A 1 184 ? -42.443 14.766 17.512 1.00 44.72 184 MET A C 1
ATOM 1430 O O . MET A 1 184 ? -42.744 15.629 16.683 1.00 44.72 184 MET A O 1
ATOM 1434 N N . GLY A 1 185 ? -43.057 13.594 17.651 1.00 46.66 185 GLY A N 1
ATOM 1435 C CA . GLY A 1 185 ? -44.412 13.238 17.248 1.00 46.66 185 GLY A CA 1
ATOM 1436 C C . GLY A 1 185 ? -44.924 12.209 18.241 1.00 46.66 185 GLY A C 1
ATOM 1437 O O . GLY A 1 185 ? -44.197 11.210 18.428 1.00 46.66 185 GLY A O 1
#

pLDDT: mean 73.47, std 16.29, range [40.66, 95.75]

Nearest PDB structures (foldseek):
  8yn1-assembly1_C  TM=9.346E-01  e=9.993E-03  Arabidopsis thaliana
  8zf0-assembly1_A  TM=7.778E-01  e=2.397E-02  Oryza sativa Japonica Group
  4fcg-assembly1_A  TM=9.061E-01  e=1.227E-01  Xanthomonas euvesicatoria pv. vesicatoria str. 85-10
  9cho-assembly1_A  TM=8.502E-01  e=1.379E-01  Homo sapiens
  8fac-assembly1_A  TM=6.183E-01  e=1.158E-01  Homo sapiens

Foldseek 3Di:
DVVVVVVVVVVVVVVVVVVVVVVVVVVVVVVVVVVVVVVVVVVVVVVVVVVVVVVVVVVVVVVVVVVVVLVVDVVVCVVCVVPPVQDPLCPAQEDAPALVQQCQEDDQSLRNCNHAEYHHAQNQNHAEYDLSVLSNPNHQYDYHHNNQNHDDHRPSPPPDNHPDDHPNPVNPDDPPDDDDDDDDD

Organism: Brassica carinata (NCBI:txid52824)

Secondary structure (DSSP, 8-state):
-HHHHHHHHHHHHHHHHHHHHHHHHHHHHHHHHHHHHHHHHHHHHHHHHHHHHHHHHHHHHHHHHHHHHHHT-TTTHHHHTTTS---GGGG--EEE-TT-TT--S----TT-TT--EEE-TT-TT-----GGGGG-TT--EEE-TT-TT-----TTS-S---SS---GGGTTS-----S------

Mean predicted aligned error: 18.36 Å

InterPro domains:
  IPR032675 Leucine-rich repeat domain superfamily [G3DSA:3.80.10.10] (20-177)
  IPR044974 Disease resistance protein, plants [PTHR11017] (41-161)

Sequence (185 aa):
MPLLRRKQETDEKLCGAMSDVELLKENLSGLELAQEEANSLLDMVHSNNDRLEHDVAFLKAVLNDTVADIHHHPSITTSLRFGVFLNPLQCLNLMDLSYSKYLKEIPDLSKATSLEELYLSDCKSLLELTSSIGNATKLTVFKLNGCLLLKELPSSMGCTNINEFPNFSDSIVERDRDRGGSSMG

Solvent-accessible surface area (backbone atoms only — not comparable to full-atom values): 10588 Å² total; per-residue (Å²): 118,70,67,60,54,55,50,52,56,49,53,51,52,50,53,52,52,52,53,51,53,52,53,51,49,52,52,50,53,52,51,53,52,53,50,52,52,52,50,54,54,48,53,52,52,50,54,52,50,54,51,50,52,49,53,52,51,49,54,51,48,55,51,51,51,57,53,52,61,51,68,77,40,78,83,55,40,69,76,41,56,81,67,67,82,57,54,77,41,40,72,32,38,69,47,80,52,49,60,32,61,80,39,41,59,61,76,87,31,67,56,19,53,40,21,28,35,40,37,34,31,39,14,45,43,21,43,48,59,49,66,33,56,40,45,26,78,49,47,61,43,59,42,48,55,61,34,66,49,46,77,63,78,46,81,57,61,62,90,62,74,57,92,60,75,70,75,74,80,65,74,79,69,85,94,84,83,91,81,86,87,83,79,93,129

Radius of gyration: 29.79 Å; Cα contacts (8 Å, |Δi|>4): 196; chains: 1; bounding box: 72×47×83 Å